Protein AF-W4VMM0-F1 (afdb_monomer)

Radius of gyration: 19.66 Å; Cα contacts (8 Å, |Δi|>4): 196; chains: 1; bounding box: 52×27×61 Å

Foldseek 3Di:
DVVLVVLVVVQVVQVVVVVVDPDDDRDGLSPPVSVVVVVLVVLLVVAVPPDDDVVLLVLLLVLLQVLVLLFKDAVPNFCVLVCLLCVPDDDPDRDPPDDGIDTDPVSVVQDSLVSSLSVVVSVCVVVVPDDDPVSNCSSNLLSQCQCAPPPPNRHPDNHRPHNSSSVSNSVSSVVVSVVVVVVVVVD

Mean predicted aligned error: 7.2 Å

Organism: NCBI:txid1298598

Structure (mmCIF, N/CA/C/O backbone):
data_AF-W4VMM0-F1
#
_entry.id   AF-W4VMM0-F1
#
loop_
_atom_site.group_PDB
_atom_site.id
_atom_site.type_symbol
_atom_site.label_atom_id
_atom_site.label_alt_id
_atom_site.label_comp_id
_atom_site.label_asym_id
_atom_site.label_entity_id
_atom_site.label_seq_id
_atom_site.pdbx_PDB_ins_code
_atom_site.Cartn_x
_atom_site.Cartn_y
_atom_site.Cartn_z
_atom_site.occupancy
_atom_site.B_iso_or_equiv
_atom_site.auth_seq_id
_atom_site.auth_comp_id
_atom_site.auth_asym_id
_atom_site.auth_atom_id
_atom_site.pdbx_PDB_model_num
ATOM 1 N N . MET A 1 1 ? -20.440 0.853 8.833 1.00 68.81 1 MET A N 1
ATOM 2 C CA . MET A 1 1 ? -21.228 0.627 10.069 1.00 68.81 1 MET A CA 1
ATOM 3 C C . MET A 1 1 ? -20.845 -0.676 10.772 1.00 68.81 1 MET A C 1
ATOM 5 O O . MET A 1 1 ? -20.213 -0.586 11.810 1.00 68.81 1 MET A O 1
ATOM 9 N N . LYS A 1 2 ? -21.131 -1.874 10.223 1.00 87.75 2 LYS A N 1
ATOM 10 C CA . LYS A 1 2 ? -20.830 -3.157 10.911 1.00 87.75 2 LYS A CA 1
ATOM 11 C C . LYS A 1 2 ? -19.350 -3.346 11.291 1.00 87.75 2 LYS A C 1
ATOM 13 O O . LYS A 1 2 ? -19.072 -3.811 12.385 1.00 87.75 2 LYS A O 1
ATOM 18 N N . LEU A 1 3 ? -18.424 -2.972 10.405 1.00 85.69 3 LEU A N 1
ATOM 19 C CA . LEU A 1 3 ? -16.979 -3.051 10.654 1.00 85.69 3 LEU A CA 1
ATOM 20 C C . LEU A 1 3 ? -16.538 -2.158 11.826 1.00 85.69 3 LEU A C 1
ATOM 22 O O . LEU A 1 3 ? -15.925 -2.651 12.761 1.00 85.69 3 LEU A O 1
ATOM 26 N N . ILE A 1 4 ? -16.915 -0.874 11.809 1.00 88.88 4 ILE A N 1
ATOM 27 C CA . ILE A 1 4 ? -16.595 0.072 12.892 1.00 88.88 4 ILE A CA 1
ATOM 28 C C . ILE A 1 4 ? -17.127 -0.436 14.231 1.00 88.88 4 ILE A C 1
ATOM 30 O O . ILE A 1 4 ? -16.419 -0.385 15.226 1.00 88.88 4 ILE A O 1
ATOM 34 N N . HIS A 1 5 ? -18.338 -0.996 14.250 1.00 90.12 5 HIS A N 1
ATOM 35 C CA . HIS A 1 5 ? -18.903 -1.557 15.474 1.00 90.12 5 HIS A CA 1
ATOM 36 C C . HIS A 1 5 ? -18.089 -2.740 16.029 1.00 90.12 5 HIS A C 1
ATOM 38 O O . HIS A 1 5 ? -17.960 -2.882 17.244 1.00 90.12 5 HIS A O 1
ATOM 44 N N . LYS A 1 6 ? -17.506 -3.577 15.158 1.00 91.19 6 LYS A N 1
ATOM 45 C CA . LYS A 1 6 ? -16.593 -4.648 15.590 1.00 91.19 6 LYS A CA 1
ATOM 46 C C . LYS A 1 6 ? -15.315 -4.081 16.210 1.00 91.19 6 LYS A C 1
ATOM 48 O O . LYS A 1 6 ? -14.956 -4.500 17.302 1.00 91.19 6 LYS A O 1
ATOM 53 N N . VAL A 1 7 ? -14.685 -3.108 15.551 1.00 90.75 7 VAL A N 1
ATOM 54 C CA . VAL A 1 7 ? -13.477 -2.432 16.062 1.00 90.75 7 VAL A CA 1
ATOM 55 C C . VAL A 1 7 ? -13.754 -1.745 17.400 1.00 90.75 7 VAL A C 1
ATOM 57 O O . VAL A 1 7 ? -12.992 -1.892 18.347 1.00 90.75 7 VAL A O 1
ATOM 60 N N . GLU A 1 8 ? -14.894 -1.064 17.521 1.00 92.56 8 GLU A N 1
ATOM 61 C CA . GLU A 1 8 ? -15.338 -0.449 18.772 1.00 92.56 8 GLU A CA 1
ATOM 62 C C . GLU A 1 8 ? -15.527 -1.482 19.891 1.00 92.56 8 GLU A C 1
ATOM 64 O O . GLU A 1 8 ? -15.153 -1.233 21.036 1.00 92.56 8 GLU A O 1
ATOM 69 N N . THR A 1 9 ? -16.104 -2.640 19.569 1.00 92.31 9 THR A N 1
ATOM 70 C CA . THR A 1 9 ? -16.286 -3.733 20.534 1.00 92.31 9 THR A CA 1
ATOM 71 C C . THR A 1 9 ? -14.937 -4.245 21.033 1.00 92.31 9 THR A C 1
ATOM 73 O O . THR A 1 9 ? -14.758 -4.372 22.243 1.00 92.31 9 THR A O 1
ATOM 76 N N . GLN A 1 10 ? -13.980 -4.458 20.127 1.00 91.12 10 GLN A N 1
ATOM 77 C CA . GLN A 1 10 ? -12.639 -4.917 20.481 1.00 91.12 10 GLN A CA 1
ATOM 78 C C . GLN A 1 10 ? -11.891 -3.886 21.335 1.00 91.12 10 GLN A C 1
ATOM 80 O O . GLN A 1 10 ? -11.332 -4.231 22.370 1.00 91.12 10 GLN A O 1
ATOM 85 N N . PHE A 1 11 ? -11.964 -2.601 20.982 1.00 92.31 11 PHE A N 1
ATOM 86 C CA . PHE A 1 11 ? -11.324 -1.544 21.767 1.00 92.31 11 PHE A CA 1
ATOM 87 C C . PHE A 1 11 ? -11.903 -1.426 23.187 1.00 92.31 11 PHE A C 1
ATOM 89 O O . PHE A 1 11 ? -11.169 -1.249 24.158 1.00 92.31 11 PHE A O 1
ATOM 96 N N . LYS A 1 12 ? -13.227 -1.576 23.343 1.00 92.06 12 LYS A N 1
ATOM 97 C CA . LYS A 1 12 ? -13.863 -1.629 24.672 1.00 92.06 12 LYS A CA 1
ATOM 98 C C . LYS A 1 12 ? -13.356 -2.810 25.498 1.00 92.06 12 LYS A C 1
ATOM 100 O O . LYS A 1 12 ? -13.208 -2.666 26.711 1.00 92.06 12 LYS A O 1
ATOM 105 N N . GLN A 1 13 ? -13.111 -3.952 24.858 1.00 89.81 13 GLN A N 1
ATOM 106 C CA . GLN A 1 13 ? -12.561 -5.128 25.520 1.00 89.81 13 GLN A CA 1
ATOM 107 C C . GLN A 1 13 ? -11.118 -4.885 25.989 1.00 89.81 13 GLN A C 1
ATOM 109 O O . GLN A 1 13 ? -10.845 -5.137 27.159 1.00 89.81 13 GLN A O 1
ATOM 114 N N . GLU A 1 14 ? -10.252 -4.297 25.153 1.00 89.19 14 GLU A N 1
ATOM 115 C CA . GLU A 1 14 ? -8.879 -3.927 25.550 1.00 89.19 14 GLU A CA 1
ATOM 116 C C . GLU A 1 14 ? -8.865 -2.995 26.770 1.00 89.19 14 GLU A C 1
ATOM 118 O O . GLU A 1 14 ? -8.123 -3.211 27.729 1.00 89.19 14 GLU A O 1
ATOM 123 N N . ILE A 1 15 ? -9.732 -1.973 26.779 1.00 88.62 15 ILE A N 1
ATOM 124 C CA . ILE A 1 15 ? -9.875 -1.069 27.928 1.00 88.62 15 ILE A CA 1
ATOM 125 C C . ILE A 1 15 ? -10.324 -1.852 29.166 1.00 88.62 15 ILE A C 1
ATOM 127 O O . ILE A 1 15 ? -9.757 -1.685 30.244 1.00 88.62 15 ILE A O 1
ATOM 131 N N . TRP A 1 16 ? -11.329 -2.716 29.037 1.00 88.81 16 TRP A N 1
ATOM 132 C CA . TRP A 1 16 ? -11.836 -3.497 30.164 1.00 88.81 16 TRP A CA 1
ATOM 133 C C . TRP A 1 16 ? -10.791 -4.451 30.751 1.00 88.81 16 TRP A C 1
ATOM 135 O O . TRP A 1 16 ? -10.751 -4.641 31.966 1.00 88.81 16 TRP A O 1
ATOM 145 N N . GLU A 1 17 ? -9.961 -5.054 29.906 1.00 86.75 17 GLU A N 1
ATOM 146 C CA . GLU A 1 17 ? -8.867 -5.931 30.323 1.00 86.75 17 GLU A CA 1
ATOM 147 C C . GLU A 1 17 ? -7.753 -5.135 31.007 1.00 86.75 17 GLU A C 1
ATOM 149 O O . GLU A 1 17 ? -7.324 -5.524 32.093 1.00 86.75 17 GLU A O 1
ATOM 154 N N . SER A 1 18 ? -7.392 -3.965 30.468 1.00 85.62 18 SER A N 1
ATOM 155 C CA . SER A 1 18 ? -6.387 -3.081 31.074 1.00 85.62 18 SER A CA 1
ATOM 156 C C . SER A 1 18 ? -6.736 -2.620 32.491 1.00 85.62 18 SER A C 1
ATOM 158 O O . SER A 1 18 ? -5.859 -2.494 33.334 1.00 85.62 18 SER A O 1
ATOM 160 N N . LEU A 1 19 ? -8.024 -2.414 32.788 1.00 85.94 19 LEU A N 1
ATOM 161 C CA . LEU A 1 19 ? -8.482 -1.990 34.116 1.00 85.94 19 LEU A CA 1
ATOM 162 C C . LEU A 1 19 ? -8.350 -3.081 35.189 1.00 85.94 19 LEU A C 1
ATOM 164 O O . LEU A 1 19 ? -8.548 -2.788 36.367 1.00 85.94 19 LEU A O 1
ATOM 168 N N . LYS A 1 20 ? -8.088 -4.333 34.799 1.00 84.81 20 LYS A N 1
ATOM 169 C CA . LYS A 1 20 ? -7.923 -5.462 35.725 1.00 84.81 20 LYS A CA 1
ATOM 170 C C . LYS A 1 20 ? -6.463 -5.750 36.062 1.00 84.81 20 LYS A C 1
ATOM 172 O O . LYS A 1 20 ? -6.222 -6.533 36.977 1.00 84.81 20 LYS A O 1
ATOM 177 N N . ASP A 1 21 ? -5.525 -5.184 35.308 1.00 78.56 21 ASP A N 1
ATOM 178 C CA . ASP A 1 21 ? -4.096 -5.407 35.487 1.00 78.56 21 ASP A CA 1
ATOM 179 C C . ASP A 1 21 ? -3.453 -4.186 36.159 1.00 78.56 21 ASP A C 1
ATOM 181 O O . ASP A 1 21 ? -3.372 -3.103 35.584 1.00 78.56 21 ASP A O 1
ATOM 185 N N . ASP A 1 22 ? -2.995 -4.358 37.401 1.00 67.56 22 ASP A N 1
ATOM 186 C CA . ASP A 1 22 ? -2.396 -3.289 38.211 1.00 67.56 22 ASP A CA 1
ATOM 187 C C . ASP A 1 22 ? -0.910 -3.022 37.851 1.00 67.56 22 ASP A C 1
ATOM 189 O O . ASP A 1 22 ? -0.266 -2.165 38.466 1.00 67.56 22 ASP A O 1
ATOM 193 N N . GLY A 1 23 ? -0.329 -3.761 36.890 1.00 59.09 23 GLY A N 1
ATOM 194 C CA . GLY A 1 23 ? 1.127 -3.896 36.743 1.00 59.09 23 GLY A CA 1
ATOM 195 C C . GLY A 1 23 ? 1.832 -3.203 35.567 1.00 59.09 23 GLY A C 1
ATOM 196 O O . GLY A 1 23 ? 3.055 -3.055 35.632 1.00 59.09 23 GLY A O 1
ATOM 197 N N . GLN A 1 24 ? 1.151 -2.764 34.501 1.00 62.72 24 GLN A N 1
ATOM 198 C CA . GLN A 1 24 ? 1.834 -2.242 33.299 1.00 62.72 24 GLN A CA 1
ATOM 199 C C . GLN A 1 24 ? 1.119 -1.075 32.604 1.00 62.72 24 GLN A C 1
ATOM 201 O O . G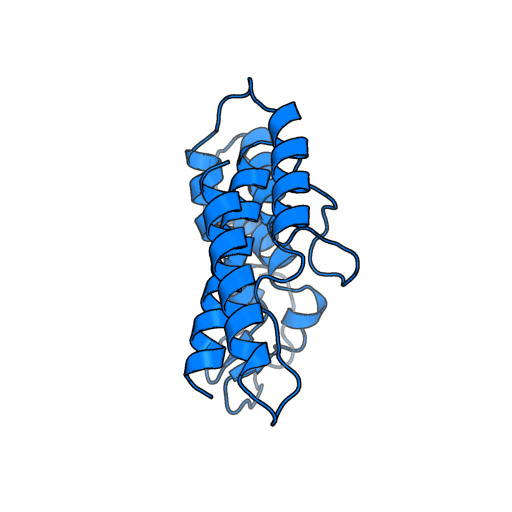LN A 1 24 ? -0.089 -0.886 32.699 1.00 62.72 24 GLN A O 1
ATOM 206 N N . ARG A 1 25 ? 1.895 -0.277 31.851 1.00 61.44 25 ARG A N 1
ATOM 207 C CA . ARG A 1 25 ? 1.342 0.667 30.868 1.00 61.44 25 ARG A CA 1
ATOM 208 C C . ARG A 1 25 ? 0.683 -0.135 29.752 1.00 61.44 25 ARG A C 1
ATOM 210 O O . ARG A 1 25 ? 1.388 -0.745 28.955 1.00 61.44 25 ARG A O 1
ATOM 217 N N . SER A 1 26 ? -0.637 -0.081 29.669 1.00 68.12 26 SER A N 1
ATOM 218 C CA . SER A 1 26 ? -1.388 -0.763 28.618 1.00 68.12 26 SER A CA 1
ATOM 219 C C . SER A 1 26 ? -1.131 -0.112 27.259 1.00 68.12 26 SER A C 1
ATOM 221 O O . SER A 1 26 ? -1.340 1.093 27.074 1.00 68.12 26 SER A O 1
ATOM 223 N N . HIS A 1 27 ? -0.650 -0.912 26.313 1.00 76.88 27 HIS A N 1
ATOM 224 C CA . HIS A 1 27 ? -0.645 -0.571 24.900 1.00 76.88 27 HIS A CA 1
ATOM 225 C C . HIS A 1 27 ? -2.033 -0.896 24.331 1.00 76.88 27 HIS A C 1
ATOM 227 O O . HIS A 1 27 ? -2.572 -1.963 24.596 1.00 76.88 27 HIS A O 1
ATOM 233 N N . PHE A 1 28 ? -2.640 0.045 23.606 1.00 86.75 28 PHE A N 1
ATOM 234 C CA . PHE A 1 28 ? -3.983 -0.119 23.046 1.00 86.75 28 PHE A CA 1
ATOM 235 C C . PHE A 1 28 ? -3.890 -0.163 21.529 1.00 86.75 28 PHE A C 1
ATOM 237 O O . PHE A 1 28 ? -3.636 0.870 20.897 1.00 86.75 28 PHE A O 1
ATOM 244 N N . VAL A 1 29 ? -4.109 -1.337 20.945 1.00 86.62 29 VAL A N 1
ATOM 245 C CA . VAL A 1 29 ? -3.939 -1.542 19.507 1.00 86.62 29 VAL A CA 1
ATOM 246 C C . VAL A 1 29 ? -5.020 -0.802 18.726 1.00 86.62 29 VAL A C 1
ATOM 248 O O . VAL A 1 29 ? -4.708 -0.134 17.739 1.00 86.62 29 VAL A O 1
ATOM 251 N N . TRP A 1 30 ? -6.271 -0.828 19.194 1.00 88.81 30 TRP A N 1
ATOM 252 C CA . TRP A 1 30 ? -7.408 -0.210 18.489 1.00 88.81 30 TRP A CA 1
ATOM 253 C C . TRP A 1 30 ? -7.645 1.262 18.831 1.00 88.81 30 TRP A C 1
ATOM 255 O O . TRP A 1 30 ? -8.597 1.878 18.333 1.00 88.81 30 TRP A O 1
ATOM 265 N N . LYS A 1 31 ? -6.782 1.861 19.656 1.00 88.88 31 LYS A N 1
ATOM 266 C CA . LYS A 1 31 ? -6.860 3.288 19.968 1.00 88.88 31 LYS A CA 1
ATOM 267 C C . LYS A 1 31 ? -6.783 4.120 18.682 1.00 88.88 31 LYS A C 1
ATOM 269 O O . LYS A 1 31 ? -6.041 3.790 17.759 1.00 88.88 31 LYS A O 1
ATOM 274 N N . ASP A 1 32 ? -7.607 5.166 18.610 1.00 89.12 32 ASP A N 1
ATOM 275 C CA . ASP A 1 32 ? -7.747 6.096 17.474 1.00 89.12 32 ASP A CA 1
ATOM 276 C C . ASP A 1 32 ? -8.226 5.450 16.148 1.00 89.12 32 ASP A C 1
ATOM 278 O O . ASP A 1 32 ? -8.472 6.144 15.158 1.00 89.12 32 ASP A O 1
ATOM 282 N N . SER A 1 33 ? -8.463 4.129 16.124 1.00 89.69 33 SER A N 1
ATOM 283 C CA . SER A 1 33 ? -8.886 3.401 14.918 1.00 89.69 33 SER A CA 1
ATOM 284 C C . SER A 1 33 ? -10.307 3.748 14.485 1.00 89.69 33 SER A C 1
ATOM 286 O O . SER A 1 33 ? -10.603 3.794 13.293 1.00 89.69 33 SER A O 1
ATOM 288 N N . ILE A 1 34 ? -11.203 4.014 15.438 1.00 91.19 34 ILE A N 1
ATOM 289 C CA . ILE A 1 34 ? -12.606 4.345 15.152 1.00 91.19 34 ILE A CA 1
ATOM 290 C C . ILE A 1 34 ? -12.696 5.654 14.364 1.00 91.19 34 ILE A C 1
ATOM 292 O O . ILE A 1 34 ? -13.329 5.690 13.307 1.00 91.19 34 ILE A O 1
ATOM 296 N N . ASP A 1 35 ? -12.038 6.706 14.855 1.00 90.50 35 ASP A N 1
ATOM 297 C CA . ASP A 1 35 ? -12.040 8.014 14.204 1.00 90.50 35 ASP A CA 1
ATOM 298 C C . ASP A 1 35 ? -11.388 7.924 12.828 1.00 90.50 35 ASP A C 1
ATOM 300 O O . ASP A 1 35 ? -11.956 8.412 11.851 1.00 90.50 35 ASP A O 1
ATOM 304 N N . HIS A 1 36 ? -10.253 7.233 12.709 1.00 90.31 36 HIS A N 1
ATOM 305 C CA . HIS A 1 36 ? -9.604 7.008 11.416 1.00 90.31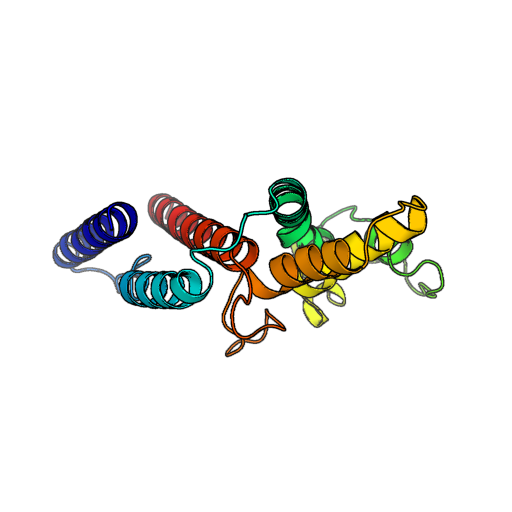 36 HIS A CA 1
ATOM 306 C C . HIS A 1 36 ? -10.534 6.327 10.404 1.00 90.31 36 HIS A C 1
ATOM 308 O O . HIS A 1 36 ? -10.703 6.816 9.285 1.00 90.31 36 HIS A O 1
ATOM 314 N N . LEU A 1 37 ? -11.217 5.249 10.803 1.00 91.44 37 LEU A N 1
ATOM 315 C CA . LEU A 1 37 ? -12.170 4.553 9.934 1.00 91.44 37 LEU A CA 1
ATOM 316 C C . LEU A 1 37 ? -13.352 5.447 9.533 1.00 91.44 37 LEU A C 1
ATOM 318 O O . LEU A 1 37 ? -13.805 5.368 8.389 1.00 91.44 37 LEU A O 1
ATOM 322 N N . TYR A 1 38 ? -13.840 6.322 10.419 1.00 91.81 38 TYR A N 1
ATOM 323 C CA . TYR A 1 38 ? -14.857 7.313 10.052 1.00 91.81 38 TYR A CA 1
ATOM 324 C C . TYR A 1 38 ? -14.344 8.305 9.008 1.00 91.81 38 TYR A C 1
ATOM 326 O O . TYR A 1 38 ? -15.037 8.532 8.013 1.00 91.81 38 TYR A O 1
ATOM 334 N N . HIS A 1 39 ? -13.134 8.843 9.180 1.00 91.06 39 HIS A N 1
ATOM 335 C CA . HIS A 1 39 ? -12.522 9.745 8.201 1.00 91.06 39 HIS A CA 1
ATOM 336 C C . HIS A 1 39 ? -12.346 9.060 6.838 1.00 91.06 39 HIS A C 1
ATOM 338 O O . HIS A 1 39 ? -12.659 9.655 5.802 1.00 91.06 39 HIS A O 1
ATOM 344 N N . MET A 1 40 ? -11.912 7.795 6.821 1.00 91.44 40 MET A N 1
ATOM 345 C CA . MET A 1 40 ? -11.767 7.028 5.580 1.00 91.44 40 MET A CA 1
ATOM 346 C C . MET A 1 40 ? -13.113 6.772 4.899 1.00 91.44 40 MET A C 1
ATOM 348 O O . MET A 1 40 ? -13.233 6.992 3.695 1.00 91.44 40 MET A O 1
ATOM 352 N N . LEU A 1 41 ? -14.155 6.385 5.644 1.00 91.31 41 LEU A N 1
ATOM 353 C CA . LEU A 1 41 ? -15.497 6.200 5.076 1.00 91.31 41 LEU A CA 1
ATOM 354 C C . LEU A 1 41 ? -16.107 7.511 4.569 1.00 91.31 41 LEU A C 1
ATOM 356 O O . LEU A 1 41 ? -16.777 7.513 3.534 1.00 91.31 41 LEU A O 1
ATOM 360 N N . GLN A 1 42 ? -15.880 8.622 5.273 1.00 91.88 42 GLN A N 1
ATOM 361 C CA . GLN A 1 42 ? -16.329 9.939 4.833 1.00 91.88 42 GLN A CA 1
ATOM 362 C C . GLN A 1 42 ? -15.667 10.316 3.506 1.00 91.88 42 GLN A C 1
ATOM 364 O O . GLN A 1 42 ? -16.374 10.685 2.569 1.00 91.88 42 GLN A O 1
ATOM 369 N N . GLY A 1 43 ? -14.347 10.155 3.393 1.00 91.44 43 GLY A N 1
ATOM 370 C CA . GLY A 1 43 ? -13.626 10.406 2.146 1.00 91.44 43 GLY A CA 1
ATOM 371 C C . GLY A 1 43 ? -14.062 9.473 1.011 1.00 91.44 43 GLY A C 1
ATOM 372 O O . GLY A 1 43 ? -14.365 9.929 -0.089 1.00 91.44 43 GLY A O 1
ATOM 373 N N . MET A 1 44 ? -14.212 8.176 1.293 1.00 92.69 44 MET A N 1
ATOM 374 C CA . MET A 1 44 ? -14.696 7.185 0.324 1.00 92.69 44 MET A CA 1
ATOM 375 C C . MET A 1 44 ? -16.100 7.526 -0.205 1.00 92.69 44 MET A C 1
ATOM 377 O O . MET A 1 44 ? 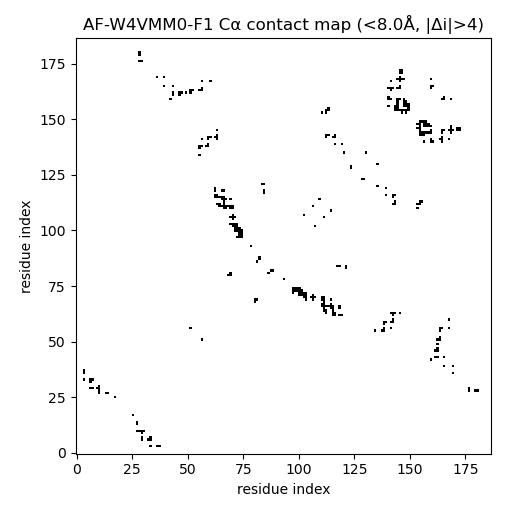-16.412 7.251 -1.366 1.00 92.69 44 MET A O 1
ATOM 381 N N . SER A 1 45 ? -16.945 8.167 0.611 1.00 92.88 45 SER A N 1
ATOM 382 C CA . SER A 1 45 ? -18.306 8.553 0.217 1.00 92.88 45 SER A CA 1
ATOM 383 C C . SER A 1 45 ? -18.358 9.559 -0.940 1.00 92.88 45 SER A C 1
ATOM 385 O O . SER A 1 45 ? -19.352 9.575 -1.674 1.00 92.88 45 SER A O 1
ATOM 387 N N . GLU A 1 46 ? -17.285 10.331 -1.159 1.00 93.31 46 GLU A N 1
ATOM 388 C CA . GLU A 1 46 ? -17.140 11.242 -2.306 1.00 93.31 46 GLU A CA 1
ATOM 389 C C . GLU A 1 46 ? -17.136 10.477 -3.644 1.00 93.31 46 GLU A C 1
ATOM 391 O O . GLU A 1 46 ? -17.540 11.014 -4.676 1.00 93.31 46 GLU A O 1
ATOM 396 N N . TYR A 1 47 ? -16.765 9.194 -3.621 1.00 92.56 47 TYR A N 1
ATOM 397 C CA . TYR A 1 47 ? -16.598 8.346 -4.802 1.00 92.56 47 TYR A CA 1
ATOM 398 C C . TYR A 1 47 ? -17.682 7.268 -4.932 1.00 92.56 47 TYR A C 1
ATOM 400 O O . TYR A 1 47 ? -17.589 6.415 -5.805 1.00 92.56 47 TYR A O 1
ATOM 408 N N . LYS A 1 48 ? -18.745 7.305 -4.116 1.00 87.44 48 LYS A N 1
ATOM 409 C CA . LYS A 1 48 ? -19.759 6.230 -3.997 1.00 87.44 48 LYS A CA 1
ATOM 410 C C . LYS A 1 48 ? -20.496 5.817 -5.283 1.00 87.44 48 LYS A C 1
ATOM 412 O O . LYS A 1 48 ? -21.161 4.789 -5.287 1.00 87.44 48 LYS A O 1
ATOM 417 N N . PHE A 1 49 ? -20.443 6.634 -6.334 1.00 89.25 49 PHE A N 1
ATOM 418 C CA . PHE A 1 49 ? -21.063 6.353 -7.636 1.00 89.25 49 PHE A CA 1
ATOM 419 C C . PHE A 1 49 ? -20.048 5.955 -8.714 1.00 89.25 49 PHE A C 1
ATOM 421 O O . PHE A 1 49 ? -20.416 5.814 -9.878 1.00 89.25 49 PHE A O 1
ATOM 428 N N . LYS A 1 50 ? -18.766 5.842 -8.357 1.00 92.75 50 LYS A N 1
ATOM 429 C CA . LYS A 1 50 ? -17.726 5.336 -9.248 1.00 92.75 50 LYS A CA 1
ATOM 430 C C . LYS A 1 50 ? -17.736 3.813 -9.218 1.00 92.75 50 LYS A C 1
ATOM 432 O O . LYS A 1 50 ? -18.024 3.207 -8.191 1.00 92.75 50 LYS A O 1
ATOM 437 N N . GLU A 1 51 ? -17.437 3.215 -10.361 1.00 94.19 51 GLU A N 1
ATOM 438 C CA . GLU A 1 51 ? -17.207 1.778 -10.451 1.00 94.19 51 GLU A CA 1
ATOM 439 C C . GLU A 1 51 ? -15.796 1.452 -9.963 1.00 94.19 51 GLU A C 1
ATOM 441 O O . GLU A 1 51 ? -14.892 2.281 -10.071 1.00 94.19 51 GLU A O 1
ATOM 446 N N . ILE A 1 52 ? -15.636 0.251 -9.411 1.00 95.62 52 ILE A N 1
ATOM 447 C CA . ILE A 1 52 ? -14.349 -0.266 -8.949 1.00 95.62 52 ILE A CA 1
ATOM 448 C C . ILE A 1 52 ? -13.703 -1.032 -10.099 1.00 95.62 52 ILE A C 1
ATOM 450 O O . ILE A 1 52 ? -14.302 -1.959 -10.650 1.00 95.62 52 ILE A O 1
ATOM 454 N N . ASN A 1 53 ? -12.459 -0.697 -10.416 1.00 96.75 53 ASN A N 1
ATOM 455 C CA . ASN A 1 53 ? -11.606 -1.505 -11.267 1.00 96.75 53 ASN A CA 1
ATOM 456 C C . ASN A 1 53 ? -10.929 -2.597 -10.423 1.00 96.75 53 ASN A C 1
ATOM 458 O O . ASN A 1 53 ? -9.899 -2.376 -9.783 1.00 96.75 53 ASN A O 1
ATOM 462 N N . TYR A 1 54 ? -11.530 -3.787 -10.417 1.00 96.56 54 TYR A N 1
ATOM 463 C CA . TYR A 1 54 ? -11.031 -4.925 -9.645 1.00 96.56 54 TYR A CA 1
ATOM 464 C C . TYR A 1 54 ? -9.654 -5.409 -10.104 1.00 96.56 54 TYR A C 1
ATOM 466 O O . TYR A 1 54 ? -8.849 -5.783 -9.258 1.00 96.56 54 TYR A O 1
ATOM 474 N N . ASP A 1 55 ? -9.355 -5.359 -11.403 1.00 96.81 55 ASP A N 1
ATOM 475 C CA . ASP A 1 55 ? -8.060 -5.801 -11.932 1.00 96.81 55 ASP A CA 1
ATOM 476 C C . ASP A 1 55 ? -6.930 -4.899 -11.425 1.00 96.81 55 ASP A C 1
ATOM 478 O O . ASP A 1 55 ? -5.902 -5.383 -10.942 1.00 96.81 55 ASP A O 1
ATOM 482 N N . ALA A 1 56 ? -7.147 -3.580 -11.463 1.00 96.69 56 ALA A N 1
ATOM 483 C CA . ALA A 1 56 ? -6.208 -2.609 -10.913 1.00 96.69 56 ALA A CA 1
ATOM 484 C C . ALA A 1 56 ? -6.075 -2.760 -9.392 1.00 96.69 56 ALA A C 1
ATOM 486 O O . ALA A 1 56 ? -4.958 -2.774 -8.889 1.00 96.69 56 ALA A O 1
ATOM 487 N N . LEU A 1 57 ? -7.186 -2.936 -8.667 1.00 97.00 57 LEU A N 1
ATOM 488 C CA . LEU A 1 57 ? -7.168 -3.131 -7.215 1.00 97.00 57 LEU A CA 1
ATOM 489 C C . LEU A 1 57 ? -6.388 -4.390 -6.812 1.00 97.00 57 LEU A C 1
ATOM 491 O O . LEU A 1 57 ? -5.519 -4.316 -5.947 1.00 97.00 57 LEU A O 1
ATOM 495 N N . ILE A 1 58 ? -6.666 -5.535 -7.441 1.00 96.88 58 ILE A N 1
ATOM 496 C CA . ILE A 1 58 ? -5.972 -6.800 -7.161 1.00 96.88 58 ILE A CA 1
ATOM 497 C C . ILE A 1 58 ? -4.486 -6.666 -7.492 1.00 96.88 58 ILE A C 1
ATOM 499 O O . ILE A 1 58 ? -3.641 -7.072 -6.697 1.00 96.88 58 ILE A O 1
ATOM 503 N N . THR A 1 59 ? -4.156 -6.048 -8.628 1.00 96.56 59 THR A N 1
ATOM 504 C CA . THR A 1 59 ? -2.757 -5.803 -8.994 1.00 96.56 59 THR A CA 1
ATOM 505 C C . THR A 1 59 ? -2.077 -4.903 -7.965 1.00 96.56 59 THR A C 1
ATOM 507 O O . THR A 1 59 ? -0.992 -5.224 -7.496 1.00 96.56 59 THR A O 1
ATOM 510 N N . SER A 1 60 ? -2.719 -3.824 -7.5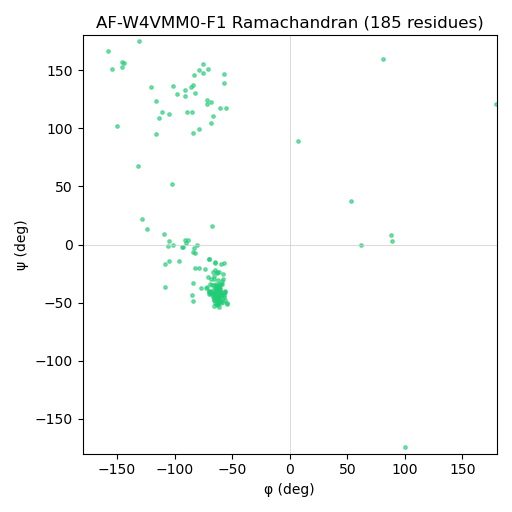20 1.00 97.12 60 SER A N 1
ATOM 511 C CA . SER A 1 60 ? -2.180 -2.975 -6.456 1.00 97.12 60 SER A CA 1
ATOM 512 C C . SER A 1 60 ? -1.977 -3.725 -5.145 1.00 97.12 60 SER A C 1
ATOM 514 O O . SER A 1 60 ? -0.946 -3.529 -4.515 1.00 97.12 60 SER A O 1
ATOM 516 N N . ILE A 1 61 ? -2.890 -4.619 -4.757 1.00 95.50 61 ILE A N 1
ATOM 517 C CA . ILE A 1 61 ? -2.721 -5.471 -3.569 1.00 95.50 61 ILE A CA 1
ATOM 518 C C . ILE A 1 61 ? -1.496 -6.382 -3.717 1.00 95.50 61 ILE A C 1
ATOM 520 O O . ILE A 1 61 ? -0.757 -6.564 -2.759 1.00 95.50 61 ILE A O 1
ATOM 524 N N . LEU A 1 62 ? -1.207 -6.913 -4.903 1.00 95.12 62 LEU A N 1
ATOM 525 C CA . LEU A 1 62 ? -0.005 -7.732 -5.099 1.00 95.12 62 LEU A CA 1
ATOM 526 C C . LEU A 1 62 ? 1.298 -6.924 -4.989 1.00 95.12 62 LEU A C 1
ATOM 528 O O . LEU A 1 62 ? 2.328 -7.471 -4.600 1.00 95.12 62 LEU A O 1
ATOM 532 N N . PHE A 1 63 ? 1.264 -5.637 -5.338 1.00 95.75 63 PHE A N 1
ATOM 533 C CA . PHE A 1 63 ? 2.461 -4.797 -5.432 1.00 95.75 63 PHE A CA 1
ATOM 534 C C . PHE A 1 63 ? 2.646 -3.808 -4.275 1.00 95.75 63 PHE A C 1
ATOM 536 O O . PHE A 1 63 ? 3.742 -3.268 -4.154 1.00 95.75 63 PHE A O 1
ATOM 543 N N . HIS A 1 64 ? 1.637 -3.542 -3.438 1.00 94.12 64 HIS A N 1
ATOM 544 C CA . HIS A 1 64 ? 1.723 -2.476 -2.426 1.00 94.12 64 HIS A CA 1
ATOM 545 C C . HIS A 1 64 ? 2.921 -2.646 -1.485 1.00 94.12 64 HIS A C 1
ATOM 547 O O . HIS A 1 64 ? 3.646 -1.685 -1.237 1.00 94.12 64 HIS A O 1
ATOM 553 N N . ASP A 1 65 ? 3.191 -3.893 -1.102 1.00 93.12 65 ASP A N 1
ATOM 554 C CA . ASP A 1 65 ? 4.226 -4.261 -0.142 1.00 93.12 65 ASP A CA 1
ATOM 555 C C . ASP A 1 65 ? 5.476 -4.898 -0.766 1.00 93.12 65 ASP A C 1
ATOM 557 O O . ASP A 1 65 ? 6.453 -5.191 -0.072 1.00 93.12 65 ASP A O 1
ATOM 561 N N . ILE A 1 66 ? 5.505 -5.090 -2.091 1.00 94.00 66 ILE A N 1
ATOM 562 C CA . ILE A 1 66 ? 6.628 -5.767 -2.769 1.00 94.00 66 ILE A CA 1
ATOM 563 C C . ILE A 1 66 ? 7.954 -5.013 -2.591 1.00 94.00 66 ILE A C 1
ATOM 565 O O . ILE A 1 66 ? 9.033 -5.604 -2.650 1.00 94.00 66 ILE A O 1
ATOM 569 N N . GLY A 1 67 ? 7.893 -3.705 -2.324 1.00 90.88 67 GLY A N 1
ATOM 570 C CA . GLY A 1 67 ? 9.068 -2.887 -2.048 1.00 90.88 67 GLY A CA 1
ATOM 571 C C . GLY A 1 67 ? 9.813 -3.269 -0.767 1.00 90.88 67 GLY A C 1
ATOM 572 O O . GLY A 1 67 ? 10.989 -2.921 -0.638 1.00 90.88 67 GLY A O 1
ATOM 573 N N . LYS A 1 68 ? 9.205 -4.053 0.137 1.00 90.31 68 LYS A N 1
ATOM 574 C CA . LYS A 1 68 ? 9.887 -4.622 1.313 1.00 90.31 68 LYS A CA 1
ATOM 575 C C . LYS A 1 68 ? 11.086 -5.488 0.906 1.00 90.31 68 LYS A C 1
ATOM 577 O O . LYS A 1 68 ? 12.064 -5.574 1.644 1.00 90.31 68 LYS A O 1
ATOM 582 N N . LEU A 1 69 ? 11.079 -6.044 -0.314 1.00 89.25 69 LEU A N 1
ATOM 583 C CA . LEU A 1 69 ? 12.227 -6.750 -0.898 1.00 89.25 69 LEU A CA 1
ATOM 584 C C . LEU A 1 69 ? 13.456 -5.852 -1.082 1.00 89.25 69 LEU A C 1
ATOM 586 O O . LEU A 1 69 ? 14.582 -6.338 -1.022 1.00 89.25 69 LEU A O 1
ATOM 590 N N . ALA A 1 70 ? 13.271 -4.555 -1.321 1.00 88.12 70 ALA A N 1
ATOM 591 C CA . ALA A 1 70 ? 14.369 -3.596 -1.383 1.00 88.12 70 ALA A CA 1
ATOM 592 C C . ALA A 1 70 ? 14.762 -3.101 0.018 1.00 88.12 70 ALA A C 1
ATOM 594 O O . ALA A 1 70 ? 15.945 -2.885 0.263 1.00 88.12 70 ALA A O 1
ATOM 595 N N . GLU A 1 71 ? 13.799 -2.985 0.936 1.00 86.19 71 GLU A N 1
ATOM 596 C CA . GLU A 1 71 ? 13.986 -2.440 2.285 1.00 86.19 71 GLU A CA 1
ATOM 597 C C . GLU A 1 71 ? 14.655 -3.406 3.279 1.00 86.19 71 GLU A C 1
ATOM 599 O O . GLU A 1 71 ? 15.498 -2.973 4.065 1.00 86.19 71 GLU A O 1
ATOM 604 N N . TYR A 1 72 ? 14.350 -4.706 3.229 1.00 83.75 72 TYR A N 1
ATOM 605 C CA . TYR A 1 72 ? 14.952 -5.703 4.123 1.00 83.75 72 TYR A CA 1
ATOM 606 C C . TYR A 1 72 ? 16.207 -6.330 3.534 1.00 83.75 72 TYR A C 1
ATOM 608 O O . TYR A 1 72 ? 16.197 -6.789 2.397 1.00 83.75 72 TYR A O 1
ATOM 616 N N . ASP A 1 73 ? 17.269 -6.417 4.320 1.00 72.12 73 ASP A N 1
ATOM 617 C CA . ASP A 1 73 ? 18.494 -7.153 4.031 1.00 72.12 73 ASP A CA 1
ATOM 618 C C . ASP A 1 73 ? 18.500 -8.488 4.792 1.00 72.12 73 ASP A C 1
ATOM 620 O O . ASP A 1 73 ? 18.128 -8.549 5.964 1.00 72.12 73 ASP A O 1
ATOM 624 N N . TYR A 1 74 ? 18.901 -9.575 4.139 1.00 70.56 74 TYR A N 1
ATOM 625 C CA . TYR A 1 74 ? 19.005 -10.888 4.779 1.00 70.56 74 TYR A CA 1
ATOM 626 C C . TYR A 1 74 ? 20.173 -11.688 4.211 1.00 70.56 74 TYR A C 1
ATOM 628 O O . TYR A 1 74 ? 20.635 -11.452 3.096 1.00 70.56 74 TYR A O 1
ATOM 636 N N . ALA A 1 75 ? 20.669 -12.657 4.983 1.00 57.19 75 ALA A N 1
ATOM 637 C CA . ALA A 1 75 ? 21.816 -13.469 4.587 1.00 57.19 75 ALA A CA 1
ATOM 638 C C . ALA A 1 75 ? 21.583 -14.156 3.225 1.00 57.19 75 ALA A C 1
ATOM 640 O O . ALA A 1 75 ? 20.682 -14.981 3.080 1.00 57.19 75 ALA A O 1
ATOM 641 N N . GLY A 1 76 ? 22.415 -13.819 2.234 1.00 60.00 76 GLY A N 1
ATOM 642 C CA . GLY A 1 76 ? 22.309 -14.343 0.868 1.00 60.00 76 GLY A CA 1
A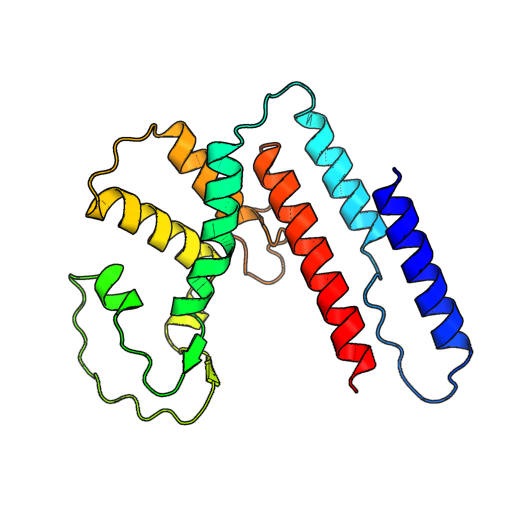TOM 643 C C . GLY A 1 76 ? 21.412 -13.532 -0.070 1.00 60.00 76 GLY A C 1
ATOM 644 O O . GLY A 1 76 ? 21.271 -13.924 -1.228 1.00 60.00 76 GLY A O 1
ATOM 645 N N . LYS A 1 77 ? 20.844 -12.405 0.382 1.00 68.31 77 LYS A N 1
ATOM 646 C CA . LYS A 1 77 ? 20.144 -11.462 -0.489 1.00 68.31 77 LYS A CA 1
ATOM 647 C C . LYS A 1 77 ? 21.114 -10.929 -1.545 1.00 68.31 77 LYS A C 1
ATOM 649 O O . LYS A 1 77 ? 22.117 -10.282 -1.245 1.00 68.31 77 LYS A O 1
ATOM 654 N N . SER A 1 78 ? 20.809 -11.217 -2.799 1.00 65.44 78 SER A N 1
ATOM 655 C CA . SER A 1 78 ? 21.484 -10.644 -3.952 1.00 65.44 78 SER A CA 1
ATOM 656 C C . SER A 1 78 ? 21.027 -9.198 -4.168 1.00 65.44 78 SER A C 1
ATOM 658 O O . SER A 1 78 ? 19.904 -8.814 -3.834 1.00 65.44 78 SER A O 1
ATOM 660 N N . MET A 1 79 ? 21.868 -8.386 -4.814 1.00 75.25 79 MET A N 1
ATOM 661 C CA . MET A 1 79 ? 21.483 -7.056 -5.314 1.00 75.25 79 MET A CA 1
ATOM 662 C C . MET A 1 79 ? 20.458 -7.136 -6.462 1.00 75.25 79 MET A C 1
ATOM 664 O O . MET A 1 79 ? 20.257 -6.158 -7.172 1.00 75.25 79 MET A O 1
ATOM 668 N N . ASP A 1 80 ? 19.797 -8.279 -6.667 1.00 83.56 80 ASP A N 1
ATOM 669 C CA . ASP A 1 80 ? 18.954 -8.565 -7.828 1.00 83.56 80 ASP A CA 1
ATOM 670 C C . ASP A 1 80 ? 17.794 -7.591 -7.955 1.00 83.56 80 ASP A C 1
ATOM 672 O O . ASP A 1 80 ? 17.490 -7.167 -9.065 1.00 83.56 80 ASP A O 1
ATOM 676 N N . ILE A 1 81 ? 17.192 -7.164 -6.840 1.00 88.69 81 ILE A N 1
ATOM 677 C CA . ILE A 1 81 ? 16.132 -6.153 -6.886 1.00 88.69 81 ILE A CA 1
ATOM 678 C C . ILE A 1 81 ? 16.664 -4.806 -7.393 1.00 88.69 81 ILE A C 1
ATOM 680 O O . ILE A 1 81 ? 16.038 -4.181 -8.245 1.00 88.69 81 ILE A O 1
ATOM 684 N N . PHE A 1 82 ? 17.853 -4.385 -6.955 1.00 90.06 82 PHE A N 1
ATOM 685 C CA . PHE A 1 82 ? 18.475 -3.143 -7.417 1.00 90.06 82 PHE A CA 1
ATOM 686 C C . PHE A 1 82 ? 19.003 -3.262 -8.848 1.00 90.06 82 PHE A C 1
ATOM 688 O O . PHE A 1 82 ? 18.844 -2.325 -9.621 1.00 90.06 82 PHE A O 1
ATOM 695 N N . ASN A 1 83 ? 19.552 -4.414 -9.235 1.00 90.25 83 ASN A N 1
ATOM 696 C CA . ASN A 1 83 ? 19.949 -4.711 -10.612 1.00 90.25 83 ASN A CA 1
ATOM 697 C C . ASN A 1 83 ? 18.738 -4.708 -11.553 1.00 90.25 83 ASN A C 1
ATOM 699 O O . ASN A 1 83 ? 18.809 -4.197 -12.669 1.00 90.25 83 ASN A O 1
ATOM 703 N N . PHE A 1 84 ? 17.615 -5.273 -11.107 1.00 92.25 84 PHE A N 1
ATOM 704 C CA . PHE A 1 84 ? 16.377 -5.305 -11.873 1.00 92.25 84 PHE A CA 1
ATOM 705 C C . PHE A 1 84 ? 15.814 -3.898 -12.069 1.00 92.25 84 PHE A C 1
ATOM 707 O O . PHE A 1 84 ? 15.486 -3.530 -13.200 1.00 92.25 84 PHE A O 1
ATOM 714 N N . LEU A 1 85 ? 15.736 -3.109 -10.992 1.00 93.62 85 LEU A N 1
ATOM 715 C CA . LEU A 1 85 ? 15.239 -1.732 -11.018 1.00 93.62 85 LEU A CA 1
ATOM 716 C C . LEU A 1 85 ? 16.170 -0.785 -11.786 1.00 93.62 85 LEU A C 1
ATOM 718 O O . LEU A 1 85 ? 15.701 0.043 -12.564 1.00 93.62 85 LEU A O 1
ATOM 722 N N . TYR A 1 86 ? 17.481 -0.934 -11.604 1.00 92.94 86 TYR A N 1
ATOM 723 C CA . TYR A 1 86 ? 18.506 -0.021 -12.103 1.00 92.94 86 TYR A CA 1
ATOM 724 C C . TYR A 1 86 ? 19.637 -0.789 -12.806 1.00 92.94 86 TYR A C 1
ATOM 726 O O . TYR A 1 86 ? 20.780 -0.775 -12.349 1.00 92.94 86 TYR A O 1
ATOM 734 N N . PRO A 1 87 ? 19.373 -1.423 -13.962 1.00 91.25 87 PRO A N 1
ATOM 735 C CA . PRO A 1 87 ? 20.380 -2.224 -14.673 1.00 91.25 87 PRO A CA 1
ATOM 736 C C . PRO A 1 87 ? 21.568 -1.401 -15.190 1.00 91.25 87 PRO A C 1
ATOM 738 O O . PRO A 1 87 ? 22.579 -1.958 -15.601 1.00 91.25 87 PRO A O 1
ATOM 741 N N . THR A 1 88 ? 21.434 -0.075 -15.228 1.00 92.00 88 THR A N 1
ATOM 742 C CA . THR A 1 88 ? 22.472 0.863 -15.666 1.00 92.00 88 THR A CA 1
ATOM 743 C C . THR A 1 88 ? 23.314 1.407 -14.512 1.00 92.00 88 THR A C 1
ATOM 745 O O . THR A 1 88 ? 24.207 2.216 -14.760 1.00 92.00 88 THR A O 1
ATOM 748 N N . ALA A 1 89 ? 23.016 1.043 -13.262 1.00 90.38 89 ALA A N 1
ATOM 749 C CA . ALA A 1 89 ? 23.789 1.481 -12.105 1.00 90.38 89 ALA A CA 1
ATOM 750 C C . ALA A 1 89 ? 25.127 0.727 -12.013 1.00 90.38 89 ALA A C 1
ATOM 752 O O . ALA A 1 89 ? 25.226 -0.443 -12.384 1.00 90.38 89 ALA A O 1
ATOM 753 N N . SER A 1 90 ? 26.164 1.395 -11.504 1.00 87.00 90 SER A N 1
ATOM 754 C CA . SER A 1 90 ? 27.416 0.744 -11.122 1.00 87.00 90 SER A CA 1
ATOM 755 C C . SER A 1 90 ? 27.314 0.209 -9.692 1.00 87.00 90 SER A C 1
ATOM 757 O O . SER A 1 90 ? 26.848 0.900 -8.788 1.00 87.00 90 SER A O 1
ATOM 759 N N . PHE A 1 91 ? 27.779 -1.021 -9.477 1.00 80.50 91 PHE A N 1
ATOM 760 C CA . PHE A 1 91 ? 27.794 -1.669 -8.166 1.00 80.50 91 PHE A CA 1
ATOM 761 C C . PHE A 1 91 ? 29.250 -1.918 -7.771 1.00 80.50 91 PHE A C 1
ATOM 763 O O . PHE A 1 91 ? 29.861 -2.890 -8.206 1.00 80.50 91 PHE A O 1
ATOM 770 N N . GLU A 1 92 ? 29.831 -0.991 -7.006 1.00 68.06 92 GLU A N 1
ATOM 771 C CA . GLU A 1 92 ? 31.270 -0.992 -6.691 1.00 68.06 92 GLU A CA 1
ATOM 772 C C . GLU A 1 92 ? 31.656 -1.930 -5.532 1.00 68.06 92 GLU A C 1
ATOM 774 O O . GLU A 1 92 ? 32.841 -2.161 -5.314 1.00 68.06 92 GLU A O 1
ATOM 779 N N . ASP A 1 93 ? 30.690 -2.534 -4.827 1.00 61.50 93 ASP A N 1
ATOM 780 C CA . ASP A 1 93 ? 30.980 -3.460 -3.728 1.00 61.50 93 ASP A CA 1
ATOM 781 C C . ASP A 1 93 ? 29.887 -4.535 -3.568 1.00 61.50 93 ASP A C 1
ATOM 783 O O . ASP A 1 93 ? 28.800 -4.288 -3.041 1.00 61.50 93 ASP A O 1
ATOM 787 N N . THR A 1 94 ? 30.157 -5.753 -4.047 1.00 59.62 94 THR A N 1
ATOM 788 C CA . THR A 1 94 ? 29.240 -6.905 -3.926 1.00 59.62 94 THR A CA 1
ATOM 789 C C . THR A 1 94 ? 29.476 -7.714 -2.650 1.00 59.62 94 THR A C 1
ATOM 791 O O . THR A 1 94 ? 28.819 -8.733 -2.442 1.00 59.62 94 THR A O 1
ATOM 794 N N . THR A 1 95 ? 30.418 -7.307 -1.792 1.00 56.12 95 THR A N 1
ATOM 795 C CA . THR A 1 95 ? 30.811 -8.073 -0.599 1.00 56.12 95 THR A CA 1
ATOM 796 C C . THR A 1 95 ? 30.218 -7.512 0.689 1.00 56.12 95 THR A C 1
ATOM 798 O O . THR A 1 95 ? 30.914 -7.308 1.683 1.00 56.12 95 THR A O 1
ATOM 801 N N . ARG A 1 96 ? 28.895 -7.312 0.721 1.00 59.09 96 ARG A N 1
ATOM 802 C CA . ARG A 1 96 ? 28.198 -7.060 1.990 1.00 59.09 96 ARG A CA 1
ATOM 803 C C . ARG A 1 96 ? 28.220 -8.337 2.837 1.00 59.09 96 ARG A C 1
ATOM 805 O O . ARG A 1 96 ? 27.524 -9.308 2.554 1.00 59.09 96 ARG A O 1
ATOM 812 N N . LYS A 1 97 ? 29.064 -8.363 3.872 1.00 54.12 97 LYS A N 1
ATOM 813 C CA . LYS A 1 97 ? 29.000 -9.382 4.928 1.00 54.12 97 LYS A CA 1
ATOM 814 C C . LYS A 1 97 ? 27.871 -9.006 5.882 1.00 54.12 97 LYS A C 1
ATOM 816 O O . LYS A 1 97 ? 28.095 -8.192 6.772 1.00 54.12 97 LYS A O 1
ATOM 821 N N . GLN A 1 98 ? 26.703 -9.628 5.743 1.00 55.03 98 GLN A N 1
ATOM 822 C CA . GLN A 1 98 ? 25.610 -9.440 6.698 1.00 55.03 98 GLN A CA 1
ATOM 823 C C . GLN A 1 98 ? 25.189 -10.759 7.355 1.00 55.03 98 GLN A C 1
ATOM 825 O O . GLN A 1 98 ? 25.047 -11.793 6.703 1.00 55.03 98 GLN A O 1
ATOM 830 N N . ALA A 1 99 ? 25.006 -10.695 8.674 1.00 48.09 99 ALA A N 1
ATOM 831 C CA . ALA A 1 99 ? 24.515 -11.769 9.524 1.00 48.09 99 ALA A CA 1
ATOM 832 C C . ALA A 1 99 ? 23.114 -11.387 10.031 1.00 48.09 99 ALA A C 1
ATOM 834 O O . ALA A 1 99 ? 22.983 -10.433 10.793 1.00 48.09 99 ALA A O 1
ATOM 835 N N . GLY A 1 100 ? 22.082 -12.129 9.619 1.00 60.34 100 GLY A N 1
ATOM 836 C CA . GLY A 1 100 ? 20.698 -11.956 10.088 1.00 60.34 100 GLY A CA 1
ATOM 837 C C . GLY A 1 100 ? 19.779 -11.168 9.146 1.00 60.34 100 GLY A C 1
ATOM 838 O O . GLY A 1 100 ? 20.161 -10.862 8.021 1.00 60.34 100 GLY A O 1
ATOM 839 N N . ILE A 1 101 ? 18.553 -10.900 9.617 1.00 64.94 101 ILE A N 1
ATOM 840 C CA . ILE A 1 101 ? 17.563 -10.016 8.979 1.00 64.94 101 ILE A CA 1
ATOM 841 C C . ILE A 1 101 ? 17.820 -8.601 9.514 1.00 64.94 101 ILE A C 1
ATOM 843 O O . ILE A 1 101 ? 17.674 -8.362 10.713 1.00 64.94 101 ILE A O 1
ATOM 847 N N . ALA A 1 102 ? 18.245 -7.684 8.653 1.00 76.75 102 ALA A N 1
ATOM 848 C CA . ALA A 1 102 ? 18.521 -6.285 8.974 1.00 76.75 102 ALA A CA 1
ATOM 849 C C . ALA A 1 102 ? 17.826 -5.364 7.958 1.00 76.75 102 ALA A C 1
ATOM 851 O O . ALA A 1 102 ? 17.224 -5.830 6.999 1.00 76.75 102 ALA A O 1
ATOM 852 N N . MET A 1 103 ? 17.885 -4.048 8.157 1.00 79.88 103 MET A N 1
ATOM 853 C CA . MET A 1 103 ? 17.421 -3.086 7.148 1.00 79.88 103 MET A CA 1
ATOM 854 C C . MET A 1 103 ? 18.536 -2.832 6.129 1.00 79.88 103 MET A C 1
ATOM 856 O O . MET A 1 103 ? 19.691 -2.646 6.522 1.00 79.88 103 MET A O 1
ATOM 860 N N . ASP A 1 104 ? 18.200 -2.782 4.839 1.00 83.62 104 ASP A N 1
ATOM 861 C CA . ASP A 1 104 ? 19.152 -2.406 3.795 1.00 83.62 104 ASP A CA 1
ATOM 862 C C . ASP A 1 104 ? 19.448 -0.895 3.885 1.00 83.62 104 ASP A C 1
ATOM 864 O O . ASP A 1 104 ? 18.513 -0.090 3.805 1.00 83.62 104 ASP A O 1
ATOM 868 N N . PRO A 1 105 ? 20.723 -0.473 4.006 1.00 83.94 105 PRO A N 1
ATOM 869 C CA . PRO A 1 105 ? 21.084 0.941 4.095 1.00 83.94 105 PRO A CA 1
ATOM 870 C C . PRO A 1 105 ? 20.621 1.796 2.911 1.00 83.94 105 PRO A C 1
ATOM 872 O O . PRO A 1 105 ? 20.391 2.986 3.090 1.00 83.94 105 PRO A O 1
ATOM 875 N N . LEU A 1 106 ? 20.501 1.225 1.709 1.00 86.00 106 LEU A N 1
ATOM 876 C CA . LEU A 1 106 ? 19.950 1.918 0.540 1.00 86.00 106 LEU A CA 1
ATOM 877 C C . LEU A 1 106 ? 18.426 1.817 0.533 1.00 86.00 106 LEU A C 1
ATOM 879 O O . LEU A 1 106 ? 17.738 2.810 0.297 1.00 86.00 106 LEU A O 1
ATOM 883 N N . GLY A 1 107 ? 17.901 0.629 0.834 1.00 86.88 107 GLY A N 1
ATOM 884 C CA . GLY A 1 107 ? 16.469 0.355 0.871 1.00 86.88 107 GLY A CA 1
ATOM 885 C C . GLY A 1 107 ? 15.701 1.318 1.781 1.00 86.88 107 GLY A C 1
ATOM 886 O O . GLY A 1 107 ? 14.759 1.979 1.346 1.00 86.88 107 GLY A O 1
ATOM 887 N N . VAL A 1 108 ? 16.166 1.483 3.018 1.00 86.75 108 VAL A N 1
ATOM 888 C CA . VAL A 1 108 ? 15.499 2.315 4.033 1.00 86.75 108 VAL A CA 1
ATOM 889 C C . VAL A 1 108 ? 15.456 3.807 3.680 1.00 86.75 108 VAL A C 1
ATOM 891 O O . VAL A 1 108 ? 14.603 4.533 4.177 1.00 86.75 108 VAL A O 1
ATOM 894 N N . THR A 1 109 ? 16.350 4.289 2.807 1.00 87.50 109 THR A N 1
ATOM 895 C CA . THR A 1 109 ? 16.366 5.715 2.420 1.00 87.50 109 THR A CA 1
ATOM 896 C C . THR A 1 109 ? 15.218 6.098 1.490 1.00 87.50 109 THR A C 1
ATOM 898 O O . THR A 1 109 ? 14.872 7.275 1.407 1.00 87.50 109 THR A O 1
ATOM 901 N N . ILE A 1 110 ? 14.627 5.114 0.809 1.00 89.00 110 ILE A N 1
ATOM 902 C CA . ILE A 1 110 ? 13.476 5.290 -0.083 1.00 89.00 110 ILE A CA 1
ATOM 903 C C . ILE A 1 110 ? 12.204 4.697 0.540 1.00 89.00 110 ILE A C 1
ATOM 905 O O . ILE A 1 110 ? 11.133 5.280 0.394 1.00 89.00 110 ILE A O 1
ATOM 909 N N . GLY A 1 111 ? 12.321 3.572 1.252 1.00 88.50 111 GLY A N 1
ATOM 910 C CA . GLY A 1 111 ? 11.198 2.850 1.855 1.00 88.50 111 GLY A CA 1
ATOM 911 C C . GLY A 1 111 ? 10.447 1.956 0.862 1.00 88.50 111 GLY A C 1
ATOM 912 O O . GLY A 1 111 ? 10.537 2.128 -0.357 1.00 88.50 111 GLY A O 1
ATOM 913 N N . HIS A 1 112 ? 9.700 0.971 1.365 1.00 90.56 112 HIS A N 1
ATOM 914 C CA . HIS A 1 112 ? 8.996 0.012 0.505 1.00 90.56 112 HIS A CA 1
ATOM 915 C C . HIS A 1 112 ? 7.913 0.648 -0.382 1.00 90.56 112 HIS A C 1
ATOM 917 O O . HIS A 1 112 ? 7.746 0.206 -1.517 1.00 90.56 112 HIS A O 1
ATOM 923 N N . ILE A 1 113 ? 7.212 1.695 0.071 1.00 92.31 113 ILE A N 1
ATOM 924 C CA . ILE A 1 113 ? 6.078 2.262 -0.680 1.00 92.31 113 ILE A CA 1
ATOM 925 C C . ILE A 1 113 ? 6.510 2.791 -2.061 1.00 92.31 113 ILE A C 1
ATOM 927 O O . ILE A 1 113 ? 5.940 2.355 -3.069 1.00 92.31 113 ILE A O 1
ATOM 931 N N . PRO A 1 114 ? 7.526 3.675 -2.188 1.00 92.38 114 PRO A N 1
ATOM 932 C CA . PRO A 1 114 ? 7.977 4.108 -3.508 1.00 92.38 114 PRO A CA 1
ATOM 933 C C . PRO A 1 114 ? 8.593 2.963 -4.317 1.00 92.38 114 PRO A C 1
ATOM 935 O O . PRO A 1 114 ? 8.385 2.900 -5.532 1.00 92.38 114 PRO A O 1
ATOM 938 N N . TYR A 1 115 ? 9.297 2.025 -3.670 1.00 93.69 115 TYR A N 1
ATOM 939 C CA . TYR A 1 115 ? 9.813 0.845 -4.366 1.00 93.69 115 TYR A CA 1
ATOM 940 C C . TYR A 1 115 ? 8.705 -0.020 -4.966 1.00 93.69 115 TYR A C 1
ATOM 942 O O . TYR A 1 115 ? 8.905 -0.539 -6.062 1.00 93.69 115 TYR A O 1
ATOM 950 N N . GLY A 1 116 ? 7.530 -0.124 -4.341 1.00 94.50 116 GLY A N 1
ATOM 951 C CA . GLY A 1 116 ? 6.389 -0.839 -4.920 1.00 94.50 116 GLY A CA 1
ATOM 952 C C . GLY A 1 116 ? 5.987 -0.289 -6.294 1.00 94.50 116 GLY A C 1
ATOM 953 O O . GLY A 1 116 ? 5.814 -1.049 -7.251 1.00 94.50 116 GLY A O 1
ATOM 954 N N . VAL A 1 117 ? 5.949 1.040 -6.440 1.00 96.12 117 VAL A N 1
ATOM 955 C CA . VAL A 1 117 ? 5.665 1.706 -7.727 1.00 96.12 117 VAL A CA 1
ATOM 956 C C . VAL A 1 117 ? 6.794 1.513 -8.735 1.00 96.12 117 VAL A C 1
ATOM 958 O O . VAL A 1 117 ? 6.537 1.289 -9.922 1.00 96.12 117 VAL A O 1
ATOM 961 N N . LEU A 1 118 ? 8.047 1.600 -8.284 1.00 96.31 118 LEU A N 1
ATOM 962 C CA . LEU A 1 118 ? 9.211 1.396 -9.146 1.00 96.31 118 LEU A CA 1
ATOM 963 C C . LEU A 1 118 ? 9.246 -0.031 -9.701 1.00 96.31 118 LEU A C 1
ATOM 965 O O . LEU A 1 118 ? 9.476 -0.215 -10.895 1.00 96.31 118 LEU A O 1
ATOM 969 N N . VAL A 1 119 ? 8.948 -1.028 -8.865 1.00 96.94 119 VAL A N 1
ATOM 970 C CA . VAL A 1 119 ? 8.856 -2.432 -9.280 1.00 96.94 119 VAL A CA 1
ATOM 971 C C . VAL A 1 119 ? 7.713 -2.627 -10.271 1.00 96.94 119 VAL A C 1
ATOM 973 O O . VAL A 1 119 ? 7.943 -3.220 -11.323 1.00 96.94 119 VAL A O 1
ATOM 976 N N . LEU A 1 120 ? 6.520 -2.082 -10.000 1.00 97.44 120 LEU A N 1
ATOM 977 C CA . LEU A 1 120 ? 5.393 -2.133 -10.940 1.00 97.44 120 LEU A CA 1
ATOM 978 C C . LEU A 1 120 ? 5.786 -1.565 -12.312 1.00 97.44 120 LEU A C 1
ATOM 980 O O . LEU A 1 120 ? 5.616 -2.225 -13.337 1.00 97.44 120 LEU A O 1
ATOM 984 N N . SER A 1 121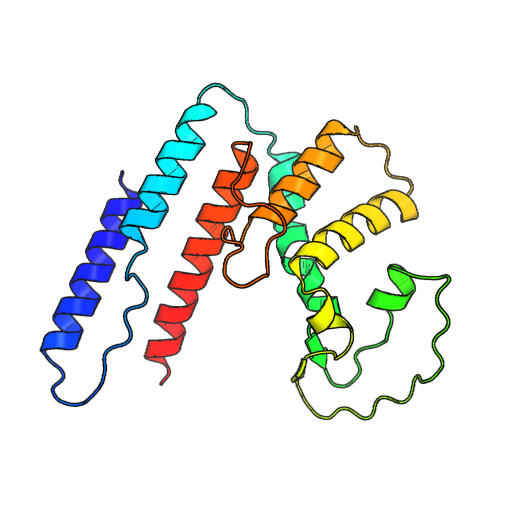 ? 6.359 -0.361 -12.319 1.00 97.25 121 SER A N 1
ATOM 985 C CA . SER A 1 121 ? 6.758 0.337 -13.546 1.00 97.25 121 SER A CA 1
ATOM 986 C C . SER A 1 121 ? 7.805 -0.469 -14.315 1.00 97.25 121 SER A C 1
ATOM 988 O O . SER A 1 121 ? 7.684 -0.679 -15.523 1.00 97.25 121 SER A O 1
ATOM 990 N N . ARG A 1 122 ? 8.793 -1.016 -13.598 1.00 97.12 122 ARG A N 1
ATOM 991 C CA . ARG A 1 122 ? 9.857 -1.819 -14.190 1.00 97.12 122 ARG A CA 1
ATOM 992 C C . ARG A 1 122 ? 9.351 -3.133 -14.774 1.00 97.12 122 ARG A C 1
ATOM 994 O O . ARG A 1 122 ? 9.811 -3.529 -15.841 1.00 97.12 122 ARG A O 1
ATOM 1001 N N . VAL A 1 123 ? 8.409 -3.800 -14.110 1.00 97.12 123 VAL A N 1
ATOM 1002 C CA . VAL A 1 123 ? 7.776 -5.028 -14.616 1.00 97.12 123 VAL A CA 1
ATOM 1003 C C . VAL A 1 123 ? 7.006 -4.750 -15.905 1.00 97.12 123 VAL A C 1
ATOM 1005 O O . VAL A 1 123 ? 7.147 -5.522 -16.856 1.00 97.12 123 VAL A O 1
ATOM 1008 N N . ILE A 1 124 ? 6.248 -3.651 -15.962 1.00 97.44 124 ILE A N 1
ATOM 1009 C CA . ILE A 1 124 ? 5.507 -3.240 -17.165 1.00 97.44 124 ILE A CA 1
ATOM 1010 C C . ILE A 1 124 ? 6.472 -3.009 -18.333 1.00 97.44 124 ILE A C 1
ATOM 1012 O O . ILE A 1 124 ? 6.280 -3.579 -19.408 1.00 97.44 124 ILE A O 1
ATOM 1016 N N . GLU A 1 125 ? 7.534 -2.232 -18.111 1.00 96.94 125 GLU A N 1
ATOM 1017 C CA . GLU A 1 125 ? 8.538 -1.925 -19.135 1.00 96.94 125 GLU A CA 1
ATOM 1018 C C . GLU A 1 125 ? 9.314 -3.165 -19.593 1.00 96.94 125 GLU A C 1
ATOM 1020 O O . GLU A 1 125 ? 9.428 -3.421 -20.793 1.00 96.94 125 GLU A O 1
ATOM 1025 N N . HIS A 1 126 ? 9.844 -3.947 -18.648 1.00 96.94 126 HIS A N 1
ATOM 1026 C CA . HIS A 1 126 ? 10.685 -5.109 -18.934 1.00 96.94 126 HIS A CA 1
ATOM 1027 C C . HIS A 1 126 ? 9.941 -6.167 -19.755 1.00 96.94 126 HIS A C 1
ATOM 1029 O O . HIS A 1 126 ? 10.513 -6.745 -20.677 1.00 96.94 126 HIS A O 1
ATOM 1035 N N . ASN A 1 127 ? 8.660 -6.385 -19.446 1.00 97.38 127 ASN A N 1
ATOM 1036 C CA . ASN A 1 127 ? 7.815 -7.359 -20.135 1.00 97.38 127 ASN A CA 1
ATOM 1037 C C . ASN A 1 127 ? 7.048 -6.760 -21.326 1.00 97.38 127 ASN A C 1
ATOM 1039 O O . ASN A 1 127 ? 6.244 -7.463 -21.934 1.00 97.38 127 ASN A O 1
ATOM 1043 N N . GLN A 1 128 ? 7.274 -5.483 -21.660 1.00 97.25 128 GLN A N 1
ATOM 1044 C CA . GLN A 1 128 ? 6.604 -4.781 -22.763 1.00 97.25 128 GLN A CA 1
ATOM 1045 C C . GLN A 1 128 ? 5.066 -4.866 -22.681 1.00 97.25 128 GLN A C 1
ATOM 1047 O O . GLN A 1 128 ? 4.370 -5.007 -23.690 1.00 97.25 128 GLN A O 1
ATOM 1052 N N . ILE A 1 129 ? 4.523 -4.795 -21.462 1.00 97.31 129 ILE A N 1
ATOM 1053 C CA . ILE A 1 129 ? 3.085 -4.916 -21.216 1.00 97.31 129 ILE A CA 1
ATOM 1054 C C . ILE A 1 129 ? 2.392 -3.644 -21.706 1.00 97.31 129 ILE A C 1
ATOM 1056 O O . ILE A 1 129 ? 2.667 -2.543 -21.234 1.00 97.31 129 ILE A O 1
ATOM 1060 N N . THR A 1 130 ? 1.457 -3.799 -22.643 1.00 97.38 130 THR A N 1
ATOM 1061 C CA . THR A 1 130 ? 0.625 -2.688 -23.118 1.00 97.38 130 THR A CA 1
ATOM 1062 C C . THR A 1 130 ? -0.573 -2.515 -22.193 1.00 97.38 130 THR A C 1
ATOM 1064 O O . THR A 1 130 ? -1.446 -3.378 -22.128 1.00 97.38 130 THR A O 1
ATOM 1067 N N . ILE A 1 131 ? -0.622 -1.390 -21.488 1.00 96.50 131 ILE A N 1
ATOM 1068 C CA . ILE A 1 131 ? -1.691 -1.028 -20.556 1.00 96.50 131 ILE A CA 1
ATOM 1069 C C . ILE A 1 131 ? -1.913 0.488 -20.608 1.00 96.50 131 ILE A C 1
ATOM 1071 O O . ILE A 1 131 ? -1.010 1.239 -20.978 1.00 96.50 131 ILE A O 1
ATOM 1075 N N . SER A 1 132 ? -3.127 0.947 -20.300 1.00 97.69 132 SER A N 1
ATOM 1076 C CA . SER A 1 132 ? -3.451 2.370 -20.394 1.00 97.69 132 SER A CA 1
ATOM 1077 C C . SER A 1 132 ? -2.755 3.188 -19.305 1.00 97.69 132 SER A C 1
ATOM 1079 O O . SER A 1 132 ? -2.507 2.704 -18.196 1.00 97.69 132 SER A O 1
ATOM 1081 N N . MET A 1 133 ? -2.479 4.457 -19.607 1.00 96.56 133 MET A N 1
ATOM 1082 C CA . MET A 1 133 ? -1.859 5.378 -18.653 1.00 96.56 133 MET A CA 1
ATOM 1083 C C . MET A 1 133 ? -2.726 5.553 -17.399 1.00 96.56 133 MET A C 1
ATOM 1085 O O . MET A 1 133 ? -2.210 5.654 -16.288 1.00 96.56 133 MET A O 1
ATOM 1089 N N . GLU A 1 134 ? -4.048 5.531 -17.567 1.00 96.62 134 GLU A N 1
ATOM 1090 C CA . GLU A 1 134 ? -5.023 5.622 -16.483 1.00 96.62 134 GLU A CA 1
ATOM 1091 C C . GLU A 1 134 ? -4.914 4.435 -15.526 1.00 96.62 134 GLU A C 1
ATOM 1093 O O . GLU A 1 134 ? -4.941 4.634 -14.314 1.00 96.62 134 GLU A O 1
ATOM 1098 N N . ALA A 1 135 ? -4.751 3.214 -16.045 1.00 97.25 135 ALA A N 1
ATOM 1099 C CA . ALA A 1 135 ? -4.599 2.025 -15.215 1.00 97.25 135 ALA A CA 1
ATOM 1100 C C . ALA A 1 135 ? -3.249 2.020 -14.482 1.00 97.25 135 ALA A C 1
ATOM 1102 O O . ALA A 1 135 ? -3.215 1.720 -13.290 1.00 97.25 135 ALA A O 1
ATOM 1103 N N . ILE A 1 136 ? -2.159 2.432 -15.144 1.00 97.50 136 ILE A N 1
ATOM 1104 C CA . ILE A 1 136 ? -0.851 2.610 -14.488 1.00 97.50 136 ILE A CA 1
ATOM 1105 C C . ILE A 1 136 ? -0.970 3.615 -13.338 1.00 97.50 136 ILE A C 1
ATOM 1107 O O . ILE A 1 136 ? -0.551 3.328 -12.220 1.00 97.50 136 ILE A O 1
ATOM 1111 N N . HIS A 1 137 ? -1.570 4.782 -13.585 1.00 96.75 137 HIS A N 1
ATOM 1112 C CA . HIS A 1 137 ? -1.755 5.804 -12.554 1.00 96.75 137 HIS A CA 1
ATOM 1113 C C . HIS A 1 137 ? -2.667 5.344 -11.422 1.00 96.75 137 HIS A C 1
ATOM 1115 O O . HIS A 1 137 ? -2.368 5.627 -10.264 1.00 96.75 137 H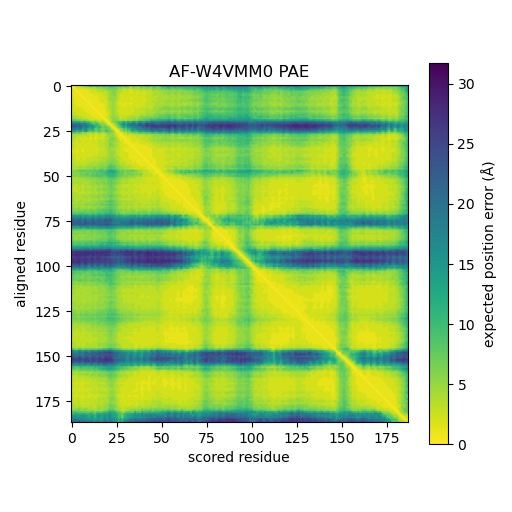IS A O 1
ATOM 1121 N N . LEU A 1 138 ? -3.752 4.631 -11.730 1.00 97.12 138 LEU A N 1
ATOM 1122 C CA . LEU A 1 138 ? -4.639 4.074 -10.716 1.00 97.12 138 LEU A CA 1
ATOM 1123 C C . LEU A 1 138 ? -3.878 3.108 -9.805 1.00 97.12 138 LEU A C 1
ATOM 1125 O O . LEU A 1 138 ? -3.936 3.255 -8.583 1.00 97.12 138 LEU A O 1
ATOM 1129 N N . MET A 1 139 ? -3.119 2.177 -10.389 1.00 97.81 139 MET A N 1
ATOM 1130 C CA . MET A 1 139 ? -2.359 1.195 -9.620 1.00 97.81 139 MET A CA 1
ATOM 1131 C C . MET A 1 139 ? -1.270 1.851 -8.768 1.00 97.81 139 MET A C 1
ATOM 1133 O O . MET A 1 139 ? -1.173 1.567 -7.573 1.00 97.81 139 MET A O 1
ATOM 1137 N N . SER A 1 140 ? -0.500 2.767 -9.359 1.00 96.69 140 SER A N 1
ATOM 1138 C CA . SER A 1 140 ? 0.532 3.534 -8.657 1.00 96.69 140 SER A CA 1
ATOM 1139 C C . SER A 1 140 ? -0.056 4.383 -7.535 1.00 96.69 140 SER A C 1
ATOM 1141 O O . SER A 1 140 ? 0.519 4.440 -6.456 1.00 96.69 140 SER A O 1
ATOM 1143 N N . HIS A 1 141 ? -1.218 5.012 -7.740 1.00 95.44 141 HIS A N 1
ATOM 1144 C CA . HIS A 1 141 ? -1.894 5.786 -6.697 1.00 95.44 141 HIS A CA 1
ATOM 1145 C C . HIS A 1 141 ? -2.292 4.904 -5.511 1.00 95.44 141 HIS A C 1
ATOM 1147 O O . HIS A 1 141 ? -2.040 5.284 -4.370 1.00 95.44 141 HIS A O 1
ATOM 1153 N N . CYS A 1 142 ? -2.872 3.728 -5.773 1.00 95.88 142 CYS A N 1
ATOM 1154 C CA . CYS A 1 142 ? -3.251 2.778 -4.724 1.00 95.88 142 CYS A CA 1
ATOM 1155 C C . CYS A 1 142 ? -2.034 2.307 -3.919 1.00 95.88 142 CYS A C 1
ATOM 1157 O O . CYS A 1 142 ? -2.084 2.297 -2.692 1.00 95.88 142 CYS A O 1
ATOM 1159 N N . ILE A 1 143 ? -0.926 1.992 -4.601 1.00 95.50 143 ILE A N 1
ATOM 1160 C CA . ILE A 1 143 ? 0.341 1.651 -3.944 1.00 95.50 143 ILE A CA 1
ATOM 1161 C C . ILE A 1 143 ? 0.862 2.846 -3.151 1.00 95.50 143 ILE A C 1
ATOM 1163 O O . ILE A 1 143 ? 1.297 2.678 -2.030 1.00 95.50 143 ILE A O 1
ATOM 1167 N N . LEU A 1 144 ? 0.815 4.073 -3.654 1.00 93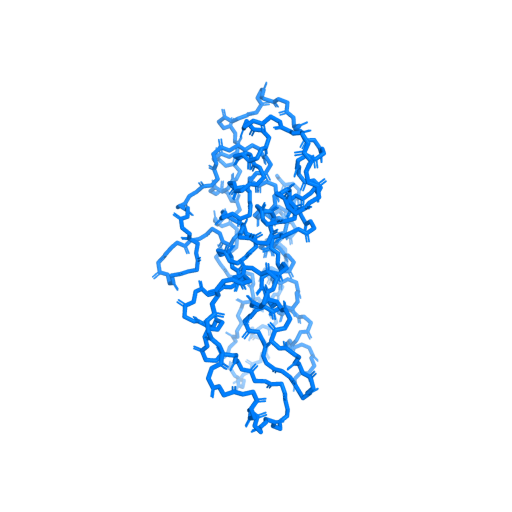.75 144 LEU A N 1
ATOM 1168 C CA . LEU A 1 144 ? 1.391 5.190 -2.906 1.00 93.75 144 LEU A CA 1
ATOM 1169 C C . LEU A 1 144 ? 0.591 5.561 -1.660 1.00 93.75 144 LEU A C 1
ATOM 1171 O O . LEU A 1 144 ? 1.188 6.096 -0.737 1.00 93.75 144 LEU A O 1
ATOM 1175 N N . CYS A 1 145 ? -0.724 5.324 -1.624 1.00 91.69 145 CYS A N 1
ATOM 1176 C CA . CYS A 1 145 ? -1.582 5.812 -0.543 1.00 91.69 145 CYS A CA 1
ATOM 1177 C C . CYS A 1 145 ? -1.965 4.781 0.531 1.00 91.69 145 CYS A C 1
ATOM 1179 O O . CYS A 1 145 ? -2.688 5.169 1.445 1.00 91.69 145 CYS A O 1
ATOM 1181 N N . HIS A 1 146 ? -1.526 3.517 0.447 1.00 91.31 146 HIS A N 1
ATOM 1182 C CA . HIS A 1 146 ? -2.047 2.438 1.307 1.00 91.31 146 HIS A CA 1
ATOM 1183 C C . HIS A 1 146 ? -1.736 2.577 2.809 1.00 91.31 146 HIS A C 1
ATOM 1185 O O . HIS A 1 146 ? -2.574 2.197 3.611 1.00 91.31 146 HIS A O 1
ATOM 1191 N N . HIS A 1 147 ? -0.620 3.201 3.203 1.00 83.81 147 HIS A N 1
ATOM 1192 C CA . HIS A 1 147 ? -0.326 3.482 4.622 1.00 83.81 147 HIS A CA 1
ATOM 1193 C C . HIS A 1 147 ? -0.976 4.765 5.162 1.00 83.81 147 HIS A C 1
ATOM 1195 O O . HIS A 1 147 ? -0.829 5.066 6.344 1.00 83.81 147 HIS A O 1
ATOM 1201 N N . GLY A 1 148 ? -1.616 5.550 4.284 1.00 62.78 148 GLY A N 1
ATOM 1202 C CA . GLY A 1 148 ? -2.193 6.878 4.501 1.00 62.78 148 GLY A CA 1
ATOM 1203 C C . GLY A 1 148 ? -1.907 7.525 5.854 1.00 62.78 148 GLY A C 1
ATOM 1204 O O . GLY A 1 148 ? -2.708 7.351 6.761 1.00 62.78 148 GLY A O 1
ATOM 1205 N N . LEU A 1 149 ? -0.787 8.260 5.936 1.00 57.50 149 LEU A N 1
ATOM 1206 C CA . LEU A 1 149 ? -0.542 9.509 6.681 1.00 57.50 149 LEU A CA 1
ATOM 1207 C C . LEU A 1 149 ? 0.942 9.932 6.463 1.00 57.50 149 LEU A C 1
ATOM 1209 O O . LEU A 1 149 ? 1.854 9.157 6.756 1.00 57.50 149 LEU A O 1
ATOM 1213 N N . PRO A 1 150 ? 1.231 11.127 5.909 1.00 52.72 150 PRO A N 1
ATOM 1214 C CA . PRO A 1 150 ? 2.600 11.587 5.655 1.00 52.72 150 PRO A CA 1
ATOM 1215 C C . PRO A 1 150 ? 3.316 12.222 6.855 1.00 52.72 150 PRO A C 1
ATOM 1217 O O . PRO A 1 150 ? 4.489 12.567 6.708 1.00 52.72 150 PRO A O 1
ATOM 1220 N N . GLU A 1 151 ? 2.684 12.396 8.023 1.00 44.53 151 GLU A N 1
ATOM 1221 C CA . GLU A 1 151 ? 3.339 13.053 9.174 1.00 44.53 151 GLU A CA 1
ATOM 1222 C C . GLU A 1 151 ? 4.610 12.353 9.682 1.00 44.53 151 GLU A C 1
ATOM 1224 O O . GLU A 1 151 ? 5.420 13.003 10.340 1.00 44.53 151 GLU A O 1
ATOM 1229 N N . TRP A 1 152 ? 4.831 11.085 9.316 1.00 41.38 152 TRP A N 1
ATOM 1230 C CA . TRP A 1 152 ? 6.060 10.341 9.623 1.00 41.38 152 TRP A CA 1
ATOM 1231 C C . TRP A 1 152 ? 6.712 9.680 8.390 1.00 41.38 152 TRP A C 1
ATOM 1233 O O . TRP A 1 152 ? 7.522 8.771 8.532 1.00 41.38 152 TRP A O 1
ATOM 1243 N N . GLY A 1 153 ? 6.416 10.177 7.178 1.00 47.66 153 GLY A N 1
ATOM 1244 C CA . GLY A 1 153 ? 7.330 10.066 6.029 1.00 47.66 153 GLY A CA 1
ATOM 1245 C C . GLY A 1 153 ? 7.266 8.829 5.120 1.00 47.66 153 GLY A C 1
ATOM 1246 O O . GLY A 1 153 ? 8.123 8.720 4.251 1.00 47.66 153 GLY A O 1
ATOM 1247 N N . GLY A 1 154 ? 6.288 7.924 5.248 1.00 50.41 154 GLY A N 1
ATOM 1248 C CA . GLY A 1 154 ? 6.214 6.738 4.371 1.00 50.41 154 GLY A CA 1
ATOM 1249 C C . GLY A 1 154 ? 5.516 6.979 3.025 1.00 50.41 154 GLY A C 1
ATOM 1250 O O . GLY A 1 154 ? 6.020 6.608 1.967 1.00 50.41 154 GLY A O 1
ATOM 1251 N N . SER A 1 155 ? 4.335 7.605 3.052 1.00 61.19 155 SER A N 1
ATOM 1252 C CA . SER A 1 155 ? 3.469 7.760 1.875 1.00 61.19 155 SER A CA 1
ATOM 1253 C C . SER A 1 155 ? 3.639 9.130 1.212 1.00 61.19 155 SER A C 1
ATOM 1255 O O . SER A 1 155 ? 3.489 10.172 1.853 1.00 61.19 155 SER A O 1
ATOM 1257 N N . ALA A 1 156 ? 3.860 9.142 -0.106 1.00 68.56 156 ALA A N 1
ATOM 1258 C CA . ALA A 1 156 ? 3.891 10.368 -0.912 1.00 68.56 156 ALA A CA 1
ATOM 1259 C C . ALA A 1 156 ? 2.500 11.020 -1.077 1.00 68.56 156 ALA A C 1
ATOM 1261 O O . ALA A 1 156 ? 2.392 12.163 -1.532 1.00 68.56 156 ALA A O 1
ATOM 1262 N N . ILE A 1 157 ? 1.427 10.307 -0.719 1.00 81.00 157 ILE A N 1
ATOM 1263 C CA . ILE A 1 157 ? 0.042 10.715 -0.948 1.00 81.00 157 ILE A CA 1
ATOM 1264 C C . ILE A 1 157 ? -0.684 10.915 0.385 1.00 81.00 157 ILE A C 1
ATOM 1266 O O . ILE A 1 157 ? -0.802 10.011 1.209 1.00 81.00 157 ILE A O 1
ATOM 1270 N N . ARG A 1 158 ? -1.235 12.121 0.575 1.00 75.44 158 ARG A N 1
ATOM 1271 C CA . ARG A 1 158 ? -1.920 12.522 1.818 1.00 75.44 158 ARG A CA 1
ATOM 1272 C C . ARG A 1 158 ? -3.229 11.781 2.073 1.00 75.44 158 ARG A C 1
ATOM 1274 O O . ARG A 1 158 ? -3.584 11.574 3.225 1.00 75.44 158 ARG A O 1
ATOM 1281 N N . LYS A 1 159 ? -3.974 11.460 1.014 1.00 84.44 159 LYS A N 1
ATOM 1282 C CA . LYS A 1 159 ? -5.248 10.741 1.100 1.00 84.44 159 LYS A CA 1
ATOM 1283 C C . LYS A 1 159 ? -5.547 9.984 -0.197 1.00 84.44 159 LYS A C 1
ATOM 1285 O O . LYS A 1 159 ? -5.153 10.469 -1.263 1.00 84.44 159 LYS A O 1
ATOM 1290 N N . PRO A 1 160 ? -6.278 8.860 -0.139 1.00 91.94 160 PRO A N 1
ATOM 1291 C CA . PRO A 1 160 ? -6.804 8.217 -1.336 1.00 91.94 160 PRO A CA 1
ATOM 1292 C C . PRO A 1 160 ? -7.695 9.160 -2.164 1.00 91.94 160 PRO A C 1
ATOM 1294 O O . PRO A 1 160 ? -8.372 10.031 -1.616 1.00 91.94 160 PRO A O 1
ATOM 1297 N N . LEU A 1 161 ? -7.681 8.999 -3.492 1.00 92.69 161 LEU A N 1
ATOM 1298 C CA . LEU A 1 161 ? -8.416 9.835 -4.460 1.00 92.69 161 LEU A CA 1
ATOM 1299 C C . LEU A 1 161 ? -9.339 9.004 -5.370 1.00 92.69 161 LEU A C 1
ATOM 1301 O O . LEU A 1 161 ? -9.798 9.477 -6.408 1.00 92.69 161 LEU A O 1
ATOM 1305 N N . ASN A 1 162 ? -9.567 7.742 -5.014 1.00 94.06 162 ASN A N 1
ATOM 1306 C CA . ASN A 1 162 ? -10.414 6.785 -5.721 1.00 94.06 162 ASN A CA 1
ATOM 1307 C C . ASN A 1 162 ? -10.849 5.674 -4.750 1.00 94.06 162 ASN A C 1
ATOM 1309 O O . ASN A 1 162 ? -10.316 5.575 -3.641 1.00 94.06 162 ASN A O 1
ATOM 1313 N N . LEU A 1 163 ? -11.844 4.871 -5.142 1.00 95.62 163 LEU A N 1
ATOM 1314 C CA . LEU A 1 163 ? -12.409 3.827 -4.279 1.00 95.62 163 LEU A CA 1
ATOM 1315 C C . LEU A 1 163 ? -11.379 2.747 -3.947 1.00 95.62 163 LEU A C 1
ATOM 1317 O O . LEU A 1 163 ? -11.300 2.317 -2.801 1.00 95.62 163 LEU A O 1
ATOM 1321 N N . GLU A 1 164 ? -10.582 2.344 -4.928 1.00 96.38 164 GLU A N 1
ATOM 1322 C CA . GLU A 1 164 ? -9.546 1.321 -4.825 1.00 96.38 164 GLU A CA 1
ATOM 1323 C C . GLU A 1 164 ? -8.507 1.692 -3.763 1.00 96.38 164 GLU A C 1
ATOM 1325 O O . GLU A 1 164 ? -8.204 0.886 -2.886 1.00 96.38 164 GLU A O 1
ATOM 1330 N N . GLY A 1 165 ? -8.044 2.943 -3.779 1.00 95.06 165 GLY A N 1
ATOM 1331 C CA . GLY A 1 165 ? -7.108 3.491 -2.806 1.00 95.06 165 GLY A CA 1
ATOM 1332 C C . GLY A 1 165 ? -7.681 3.534 -1.388 1.00 95.06 165 GLY A C 1
ATOM 1333 O O . GLY A 1 165 ? -6.960 3.277 -0.430 1.00 95.06 165 GLY A O 1
ATOM 1334 N N . TYR A 1 166 ? -8.978 3.829 -1.229 1.00 94.69 166 TYR A N 1
ATOM 1335 C CA . TYR A 1 166 ? -9.632 3.733 0.082 1.00 94.69 166 TYR A CA 1
ATOM 1336 C C . TYR A 1 166 ? -9.742 2.284 0.551 1.00 94.69 166 TYR A C 1
ATOM 1338 O O . TYR A 1 166 ? -9.514 2.010 1.726 1.00 94.69 166 TYR A O 1
ATOM 1346 N N . ILE A 1 167 ? -10.094 1.364 -0.348 1.00 94.81 167 ILE A N 1
ATOM 1347 C CA . ILE A 1 167 ? -10.252 -0.054 -0.018 1.00 94.81 167 ILE A CA 1
ATOM 1348 C C . ILE A 1 167 ? -8.917 -0.642 0.431 1.00 94.81 167 ILE A C 1
ATOM 1350 O O . ILE A 1 167 ? -8.866 -1.215 1.516 1.00 94.81 167 ILE A O 1
ATOM 1354 N N . ILE A 1 168 ? -7.852 -0.473 -0.359 1.00 95.12 168 ILE A N 1
ATOM 1355 C CA . ILE A 1 168 ? -6.537 -1.033 -0.027 1.00 95.12 168 ILE A CA 1
ATOM 1356 C C . ILE A 1 168 ? -6.010 -0.465 1.294 1.00 95.12 168 ILE A C 1
ATOM 1358 O O . ILE A 1 168 ? -5.587 -1.233 2.147 1.00 95.12 168 ILE A O 1
ATOM 1362 N N . HIS A 1 169 ? -6.155 0.846 1.517 1.00 93.19 169 HIS A N 1
ATOM 1363 C CA . HIS A 1 169 ? -5.760 1.497 2.769 1.00 93.19 169 HIS A CA 1
ATOM 1364 C C . HIS A 1 169 ? -6.533 0.964 3.976 1.00 93.19 169 HIS A C 1
ATOM 1366 O O . HIS A 1 169 ? -5.949 0.674 5.012 1.00 93.19 169 HIS A O 1
ATOM 1372 N N . ILE A 1 170 ? -7.860 0.831 3.871 1.00 92.56 170 ILE A N 1
ATOM 1373 C CA . ILE A 1 170 ? -8.673 0.320 4.984 1.00 92.56 170 ILE A CA 1
ATOM 1374 C C . ILE A 1 170 ? -8.298 -1.130 5.302 1.00 92.56 170 ILE A C 1
ATOM 1376 O O . ILE A 1 170 ? -8.250 -1.488 6.475 1.00 92.56 170 ILE A O 1
ATOM 1380 N N . VAL A 1 171 ? -8.065 -1.958 4.281 1.00 92.75 171 VAL A N 1
ATOM 1381 C CA . VAL A 1 171 ? -7.700 -3.368 4.469 1.00 92.75 171 VAL A CA 1
ATOM 1382 C C . VAL A 1 171 ? -6.330 -3.484 5.135 1.00 92.75 171 VAL A C 1
ATOM 1384 O O . VAL A 1 171 ? -6.251 -4.105 6.188 1.00 92.75 171 VAL A O 1
ATOM 1387 N N . ASP A 1 172 ? -5.307 -2.826 4.592 1.00 92.19 172 ASP A N 1
ATOM 1388 C CA . ASP A 1 172 ? -3.940 -2.828 5.136 1.00 92.19 172 ASP A CA 1
ATOM 1389 C C . ASP A 1 172 ? -3.880 -2.266 6.570 1.00 92.19 172 ASP A C 1
ATOM 1391 O O . ASP A 1 172 ? -3.309 -2.857 7.491 1.00 92.19 172 ASP A O 1
ATOM 1395 N N . TYR A 1 173 ? -4.591 -1.162 6.817 1.00 91.38 173 TYR A N 1
ATOM 1396 C CA . TYR A 1 173 ? -4.695 -0.584 8.154 1.00 91.38 173 TYR A CA 1
ATOM 1397 C C . TYR A 1 173 ? -5.308 -1.556 9.168 1.00 91.38 173 TYR A C 1
ATOM 1399 O O . TYR A 1 173 ? -4.856 -1.622 10.306 1.00 91.38 173 TYR A O 1
ATOM 1407 N N . LEU A 1 174 ? -6.357 -2.291 8.798 1.00 91.00 174 LEU A N 1
ATOM 1408 C CA . LEU A 1 174 ? -6.982 -3.250 9.710 1.00 91.00 174 LEU A CA 1
ATOM 1409 C C . LEU A 1 174 ? -6.112 -4.484 9.934 1.00 91.00 174 LEU A C 1
ATOM 1411 O O . LEU A 1 174 ? -6.096 -4.992 11.054 1.00 91.00 174 LEU A O 1
ATOM 1415 N N . ASP A 1 175 ? -5.417 -4.943 8.896 1.00 90.31 175 ASP A N 1
ATOM 1416 C CA . ASP A 1 175 ? -4.532 -6.105 8.959 1.00 90.31 175 ASP A CA 1
ATOM 1417 C C . ASP A 1 175 ? -3.369 -5.839 9.920 1.00 90.31 175 ASP A C 1
ATOM 1419 O O . ASP A 1 175 ? -3.205 -6.552 10.907 1.00 90.31 175 ASP A O 1
ATOM 1423 N N . SER A 1 176 ? -2.686 -4.700 9.763 1.00 87.88 176 SER A N 1
ATOM 1424 C CA . SER A 1 176 ? -1.615 -4.290 10.685 1.00 87.88 176 SER A CA 1
ATOM 1425 C C . SER A 1 176 ? -2.089 -4.128 12.137 1.00 87.88 176 SER A C 1
ATOM 1427 O O . SER A 1 176 ? -1.348 -4.416 13.079 1.00 87.88 176 SER A O 1
ATOM 1429 N N . ARG A 1 177 ? -3.332 -3.684 12.373 1.00 87.69 177 ARG A N 1
ATOM 1430 C CA . ARG A 1 177 ? -3.909 -3.637 13.730 1.00 87.69 177 ARG A CA 1
ATOM 1431 C C . ARG A 1 177 ? -4.147 -5.040 14.265 1.00 87.69 177 ARG A C 1
ATOM 1433 O O . ARG A 1 177 ? -3.824 -5.302 15.415 1.00 87.69 177 ARG A O 1
ATOM 1440 N N . TYR A 1 178 ? -4.669 -5.942 13.447 1.00 87.44 178 TYR A N 1
ATOM 1441 C CA . TYR A 1 178 ? -4.888 -7.320 13.860 1.00 87.44 178 TYR A CA 1
ATOM 1442 C C . TYR A 1 178 ? -3.569 -8.038 14.197 1.00 87.44 178 TYR A C 1
ATOM 1444 O O . TYR A 1 178 ? -3.462 -8.634 15.267 1.00 87.44 178 TYR A O 1
ATOM 1452 N N . GLU A 1 179 ? -2.528 -7.892 13.377 1.00 85.06 179 GLU A N 1
ATOM 1453 C CA . GLU A 1 179 ? -1.200 -8.459 13.663 1.00 85.06 179 GLU A CA 1
ATOM 1454 C C . GLU A 1 179 ? -0.639 -7.989 15.014 1.00 85.06 179 GLU A C 1
ATOM 1456 O O . GLU A 1 179 ? -0.108 -8.784 15.790 1.00 85.06 179 GLU A O 1
ATOM 1461 N N . ASN A 1 180 ? -0.816 -6.705 15.343 1.00 82.56 180 ASN A N 1
ATOM 1462 C CA . ASN A 1 180 ? -0.381 -6.158 16.628 1.00 82.56 180 ASN A CA 1
ATOM 1463 C C . ASN A 1 180 ? -1.157 -6.741 17.823 1.00 82.56 180 ASN A C 1
ATOM 1465 O O . ASN A 1 180 ? -0.599 -6.796 18.916 1.00 82.56 180 ASN A O 1
ATOM 1469 N N . THR A 1 181 ? -2.405 -7.198 17.638 1.00 81.56 181 THR A N 1
ATOM 1470 C CA . THR A 1 181 ? -3.133 -7.904 18.710 1.00 81.56 181 THR A CA 1
ATOM 1471 C C . THR A 1 181 ? -2.557 -9.292 18.987 1.00 81.56 181 THR A C 1
ATOM 1473 O O . THR A 1 181 ? -2.400 -9.661 20.145 1.00 81.56 181 THR A O 1
ATOM 1476 N N . GLU A 1 182 ? -2.163 -10.038 17.952 1.00 73.75 182 GLU A N 1
ATOM 1477 C CA . GLU A 1 182 ? -1.559 -11.370 18.111 1.00 73.75 182 GLU A CA 1
ATOM 1478 C C . GLU A 1 182 ? -0.148 -11.275 18.721 1.00 73.75 182 GLU A C 1
ATOM 1480 O O . GLU A 1 182 ? 0.200 -12.040 19.619 1.00 73.75 182 GLU A O 1
ATOM 1485 N N . ALA A 1 183 ? 0.645 -10.280 18.311 1.00 62.22 183 ALA A N 1
ATOM 1486 C CA . ALA A 1 183 ? 1.998 -10.064 18.830 1.00 62.22 183 ALA A CA 1
ATOM 1487 C C . ALA A 1 183 ? 2.045 -9.656 20.317 1.00 62.22 183 ALA A C 1
ATOM 1489 O O . ALA A 1 183 ? 3.069 -9.853 20.976 1.00 62.22 183 ALA A O 1
ATOM 1490 N N . ASP A 1 184 ? 0.966 -9.076 20.849 1.00 57.38 184 ASP A N 1
ATOM 1491 C CA . ASP A 1 184 ? 0.831 -8.780 22.279 1.00 57.38 184 ASP A CA 1
ATOM 1492 C C . ASP A 1 184 ? 0.367 -10.012 23.085 1.00 57.38 184 ASP A C 1
ATOM 1494 O O . ASP A 1 184 ? 0.626 -10.077 24.283 1.00 57.38 184 ASP A O 1
ATOM 1498 N N . HIS A 1 185 ? -0.235 -11.027 22.449 1.00 54.44 185 HIS A N 1
ATOM 1499 C CA . HIS A 1 185 ? -0.578 -12.302 23.098 1.00 54.44 185 HIS A CA 1
ATOM 1500 C C . HIS A 1 185 ? 0.615 -13.263 23.252 1.00 54.44 185 HIS A C 1
ATOM 1502 O O . HIS A 1 185 ? 0.561 -14.169 24.085 1.00 54.44 185 HIS A O 1
ATOM 1508 N N . GLU A 1 186 ? 1.684 -13.081 22.471 1.00 46.91 186 GLU A N 1
ATOM 1509 C CA . GLU A 1 186 ? 2.900 -13.912 22.514 1.00 46.91 186 GLU A CA 1
ATOM 1510 C C . GLU A 1 186 ? 4.012 -13.367 23.440 1.00 46.91 186 GLU A C 1
ATOM 1512 O O . GLU A 1 186 ? 5.058 -14.011 23.580 1.00 46.91 186 GLU A O 1
ATOM 1517 N N . LYS A 1 187 ? 3.811 -12.205 24.077 1.00 42.31 187 LYS A N 1
ATOM 1518 C CA . LYS A 1 187 ? 4.745 -11.591 25.045 1.00 42.31 187 LYS A CA 1
ATOM 1519 C C . LYS A 1 187 ? 4.352 -11.878 26.491 1.00 42.31 187 LYS A C 1
ATOM 1521 O O . LYS A 1 187 ? 5.291 -12.045 27.304 1.00 42.31 187 LYS A O 1
#

InterPro domains:
  IPR050798 YhaM family exoribonucleases and phosphodiesterases [PTHR37294]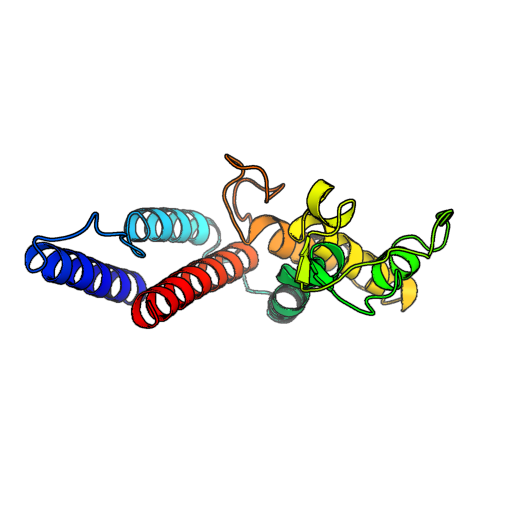 (37-179)

Solvent-accessible surface area (backbone atoms only — not comparable to full-atom values): 10778 Å² total; per-residue (Å²): 109,75,66,55,52,51,52,51,51,52,37,52,47,54,53,58,55,47,76,74,51,94,82,69,88,78,82,65,72,52,64,73,45,62,62,52,52,50,55,49,52,58,58,42,56,79,42,72,86,60,85,79,60,60,68,44,42,53,52,21,66,68,32,31,63,54,10,42,68,50,19,49,32,42,67,86,67,66,67,55,64,56,43,67,73,39,72,86,63,86,80,93,73,90,78,79,88,60,89,53,83,45,74,23,83,71,23,61,77,67,33,26,35,58,38,14,41,50,50,53,53,43,53,36,60,77,68,66,58,89,72,55,70,66,54,53,51,51,25,40,49,28,23,31,14,28,81,52,49,43,95,82,68,66,26,91,28,75,61,58,91,50,58,54,18,41,51,50,18,54,50,49,54,50,48,59,40,52,53,52,53,56,60,62,73,77,110

pLDDT: mean 84.86, std 14.0, range [41.38, 97.81]

Secondary structure (DSSP, 8-state):
-HHHHHHHHHHHHHHHHHTT-SSS----TTTTHHHHHHHHHHHHHTTTTSPP-HHHHHHHHHHTTTTHHHHEE-TT--THHHHHH-TTS----------SSEE-TTHHHH-HHHHHHHHHHHHHHHTT----HHHHHHHHHHHHHTT--GGGSS-S-SS--SHHHHHHHHHHHHHHHHHHHHHHH--

Nearest PDB structures (foldseek):
  7pjh-assembly1_B  TM=2.543E-01  e=6.631E+00  Homo sapiens
  5jxd-assembly1_A  TM=2.414E-01  e=8.174E+00  Mus musculus
  4hun-assembly2_A  TM=1.953E-01  e=9.563E+00  Neisseria gonorrhoeae TCDC-NG08107

Sequence (187 aa):
MKLIHKVETQFKQEIWESLKDDGQRSHFVWKDSIDHLYHMLQGMSEYKFKEINYDALITSILFHDIGKLAEYDYAGKSMDIFNFLYPTASFEDTTRKQAGIAMDPLGVTIGHIPYGVLVLSRVIEHNQITISMEAIHLMSHCILCHHGLPEWGGSAIRKPLNLEGYIIHIVDYLDSRYENTEADHEK